Protein AF-A0A3B8L9N1-F1 (afdb_monomer_lite)

Sequence (336 aa):
AAFTSPTFRGQGLGSAQALERRHSDIIETIRTRAERTNNPLTAQQLADALLKLHSVFAVTPRASLRVLEIKEATPQGDAWTARLLITSTGTTESGQRRQVLSEHTINGTITDGTRLGEVPWITNWTIQRTVQRNGPPGLFQEVTAEWGLDKLPIPDNWKLAPGDVLKNRFPMAVADVNRDGRLDVAVAAIDVPPLLLAGDTRQGFRGVAAEVGLVTGSPRDQLTNFAVGWIDFDNDGQCDIYVANMYSKMGRRIIGLVQDSDYPEGVYQQIRGSCAGNRLYCGRGRGQFEEVSDTAGVNSVGWAYGPVLADFDADGQLDIYSTTGFLSFDRKKTDG

Secondary structure (DSSP, 8-state):
-TT--TT-EEE---SPPPEEEEETTEEEEEEE--TT---EEPHHHHHHHHHHHHTTSSSPPEEEEEEEEEEESSTTSS-EEEEEEEEEEEE-TTS-EEEEEEEEEEEE----GGGBTTB--EEEEEEEEEEEEEEPPPS----TTTTTGGGSSS--TTTS-TTT-------EEEE-SS-SSS-EEEE--SSSPPEEEEEETTTEEEE-TTTTTS--S-GGG---EEEEEEE-SSSSSSPEEEEEE-B-HHHHHHHTTS-GGGSSTTHHHHHHHHHB--EEEEEEETTEEEE-TTTTSGGGS-SEEEEEEE-SSSSSSPEEEEEESS--SBTTB---

pLDDT: mean 83.54, std 10.01, range [51.94, 96.44]

Structure (mmCIF, N/CA/C/O backbone):
data_AF-A0A3B8L9N1-F1
#
_entry.id   AF-A0A3B8L9N1-F1
#
loop_
_atom_site.group_PDB
_atom_site.id
_atom_site.type_symbol
_atom_site.label_atom_id
_atom_site.label_alt_id
_atom_site.label_comp_id
_atom_site.label_asym_id
_atom_site.label_entity_id
_atom_site.label_seq_id
_atom_site.pdbx_PDB_ins_code
_atom_site.Cartn_x
_atom_site.Cartn_y
_atom_site.Cartn_z
_atom_site.occupancy
_atom_site.B_iso_or_equiv
_atom_site.auth_seq_id
_atom_site.auth_comp_id
_atom_site.auth_asym_id
_atom_site.auth_atom_id
_atom_site.pdbx_PDB_model_num
ATOM 1 N N . ALA A 1 1 ? -3.716 11.409 41.516 1.00 57.59 1 ALA A N 1
ATOM 2 C CA . ALA A 1 1 ? -4.020 12.840 41.710 1.00 57.59 1 ALA A CA 1
ATOM 3 C C . ALA A 1 1 ? -5.471 13.174 41.351 1.00 57.59 1 ALA A C 1
ATOM 5 O O . ALA A 1 1 ? -6.205 13.592 42.232 1.00 57.59 1 ALA A O 1
ATOM 6 N N . ALA A 1 2 ? -5.926 12.938 40.109 1.00 61.88 2 ALA A N 1
ATOM 7 C CA . ALA A 1 2 ? -7.254 13.381 39.645 1.00 61.88 2 ALA A CA 1
ATOM 8 C C . ALA A 1 2 ? -8.455 12.916 40.503 1.00 61.88 2 ALA A C 1
ATOM 10 O O . ALA A 1 2 ? -9.359 13.706 40.755 1.00 61.88 2 ALA A O 1
ATOM 11 N N . PHE A 1 3 ? -8.449 11.667 40.981 1.00 72.75 3 PHE A N 1
ATOM 12 C CA . PHE A 1 3 ? -9.549 11.041 41.738 1.00 72.75 3 PHE A CA 1
ATOM 13 C C . PHE A 1 3 ? -9.112 10.521 43.123 1.00 72.75 3 PHE A C 1
ATOM 15 O O . PHE A 1 3 ? -9.766 9.668 43.710 1.00 72.75 3 PHE A O 1
ATOM 22 N N . THR A 1 4 ? -8.002 11.029 43.673 1.00 69.69 4 THR A N 1
ATOM 23 C CA . THR A 1 4 ? -7.468 10.629 44.995 1.00 69.69 4 THR A CA 1
ATOM 24 C C . THR A 1 4 ? -8.063 11.440 46.155 1.00 69.69 4 THR A C 1
ATOM 26 O O . THR A 1 4 ? -7.458 11.528 47.219 1.00 69.69 4 THR A O 1
ATOM 29 N N . SER A 1 5 ? -9.226 12.068 45.952 1.00 70.88 5 SER A N 1
ATOM 30 C CA . SER A 1 5 ? -9.910 12.828 47.002 1.00 70.88 5 SER A CA 1
ATOM 31 C C . SER A 1 5 ? -10.447 11.891 48.094 1.00 70.88 5 SER A C 1
ATOM 33 O O . SER A 1 5 ? -11.074 10.886 47.751 1.00 70.88 5 SER A O 1
ATOM 35 N N . PRO A 1 6 ? -10.336 12.238 49.391 1.00 69.69 6 PRO A N 1
ATOM 36 C CA . PRO A 1 6 ? -11.035 11.528 50.467 1.00 69.69 6 PRO A CA 1
ATOM 37 C C . PRO A 1 6 ? -12.562 11.534 50.300 1.00 69.69 6 PRO A C 1
ATOM 39 O O . PRO A 1 6 ? -13.251 10.664 50.824 1.00 69.69 6 PRO A O 1
ATOM 42 N N . THR A 1 7 ? -13.098 12.517 49.570 1.00 76.50 7 THR A N 1
ATOM 43 C CA . THR A 1 7 ? -14.536 12.674 49.303 1.00 76.50 7 THR A CA 1
ATOM 44 C C . THR A 1 7 ? -14.986 12.033 47.990 1.00 76.50 7 THR A C 1
ATOM 46 O O . THR A 1 7 ? -16.165 12.128 47.645 1.00 76.50 7 THR A O 1
ATOM 49 N N . PHE A 1 8 ? -14.072 11.389 47.255 1.00 86.19 8 PHE A N 1
ATOM 50 C CA . PHE A 1 8 ? -14.376 10.752 45.979 1.00 86.19 8 PHE A CA 1
ATOM 51 C C . PHE A 1 8 ? -15.434 9.652 46.134 1.00 86.19 8 PHE A C 1
ATOM 53 O O . PHE A 1 8 ? -15.369 8.830 47.051 1.00 86.19 8 PHE A O 1
ATOM 60 N N . ARG A 1 9 ? -16.378 9.594 45.189 1.00 86.38 9 ARG A N 1
ATOM 61 C CA . ARG A 1 9 ? -17.369 8.516 45.095 1.00 86.38 9 ARG A CA 1
ATOM 62 C C . ARG A 1 9 ? -17.341 7.872 43.711 1.00 86.38 9 ARG A C 1
ATOM 64 O O . ARG A 1 9 ? -17.683 8.494 42.710 1.00 86.38 9 ARG A O 1
ATOM 71 N N . GLY A 1 10 ? -16.947 6.606 43.655 1.00 87.00 10 GLY A N 1
ATOM 72 C CA . GLY A 1 10 ? -17.040 5.787 42.452 1.00 87.00 10 GLY A CA 1
ATOM 73 C C . GLY A 1 10 ? -18.365 5.035 42.400 1.00 87.00 10 GLY A C 1
ATOM 74 O O . GLY A 1 10 ? -18.941 4.691 43.432 1.00 87.00 10 GLY A O 1
ATOM 75 N N . GLN A 1 11 ? -18.850 4.740 41.200 1.00 87.88 11 GLN A N 1
ATOM 76 C CA . GLN A 1 11 ? -20.009 3.874 40.995 1.00 87.88 11 GLN A CA 1
ATOM 77 C C . GLN A 1 11 ? -19.746 2.937 39.815 1.00 87.88 11 GLN A C 1
ATOM 79 O O . GLN A 1 11 ? -19.557 3.381 38.682 1.00 87.88 11 GLN A O 1
ATOM 84 N N . GLY A 1 12 ? -19.730 1.633 40.090 1.00 81.94 12 GLY A N 1
ATOM 85 C CA . GLY A 1 12 ? -19.611 0.592 39.072 1.00 81.94 12 G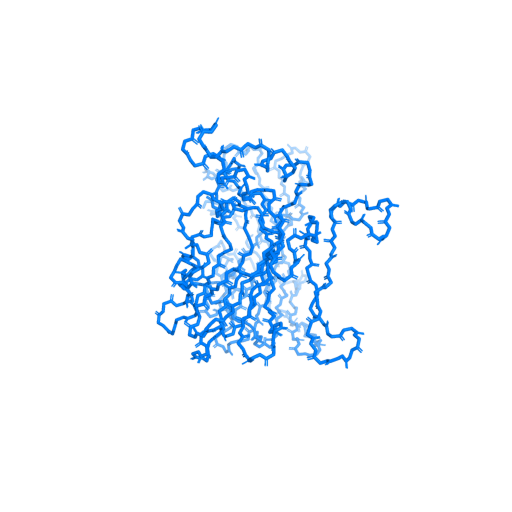LY A CA 1
ATOM 86 C C . GLY A 1 12 ? -20.969 0.083 38.592 1.00 81.94 12 GLY A C 1
ATOM 87 O O . GLY A 1 12 ? -22.018 0.399 39.154 1.00 81.94 12 GLY A O 1
ATOM 88 N N . LEU A 1 13 ? -20.940 -0.769 37.569 1.00 76.00 13 LEU A N 1
ATOM 89 C CA . LEU A 1 13 ? -22.108 -1.552 37.178 1.00 76.00 13 LEU A CA 1
ATOM 90 C C . LEU A 1 13 ? -22.339 -2.639 38.237 1.00 76.00 13 LEU A C 1
ATOM 92 O O . LEU A 1 13 ? -21.446 -3.447 38.493 1.00 76.00 13 LEU A O 1
ATOM 96 N N . GLY A 1 14 ? -23.514 -2.639 38.873 1.00 67.56 14 GLY A N 1
ATOM 97 C CA . GLY A 1 14 ? -23.912 -3.683 39.822 1.00 67.56 14 GLY A CA 1
ATOM 98 C C . GLY A 1 14 ? -24.055 -5.062 39.161 1.00 67.56 14 GLY A C 1
ATOM 99 O O . GLY A 1 14 ? -23.790 -5.239 37.973 1.00 67.56 14 GLY A O 1
ATOM 100 N N . SER A 1 15 ? -24.544 -6.052 39.908 1.00 63.12 15 SER A N 1
ATOM 101 C CA . SER A 1 15 ? -24.793 -7.424 39.428 1.00 63.12 15 SER A CA 1
ATOM 102 C C . SER A 1 15 ? -26.014 -7.566 38.499 1.00 63.12 15 SER A C 1
ATOM 104 O O . SER A 1 15 ? -26.563 -8.658 38.363 1.00 63.12 15 SER A O 1
ATOM 106 N N . ALA A 1 16 ? -26.465 -6.476 37.869 1.00 59.19 16 ALA A N 1
ATOM 107 C CA . ALA A 1 16 ? -27.622 -6.486 36.979 1.00 59.19 16 ALA A CA 1
ATOM 108 C C . ALA A 1 16 ? -27.412 -7.456 35.801 1.00 59.19 16 ALA A C 1
ATOM 110 O O . ALA A 1 16 ? -26.294 -7.601 35.294 1.00 59.19 16 ALA A O 1
ATOM 111 N N . GLN A 1 17 ? -28.493 -8.118 35.369 1.00 67.62 17 GLN A N 1
ATOM 112 C CA . GLN A 1 17 ? -28.460 -9.049 34.239 1.00 67.62 17 GLN A CA 1
ATOM 113 C C . GLN A 1 17 ? -27.903 -8.363 32.988 1.00 67.62 17 GLN A C 1
ATOM 115 O O . GLN A 1 17 ? -28.280 -7.240 32.648 1.00 67.62 17 GLN A O 1
ATOM 120 N N . ALA A 1 18 ? -26.994 -9.053 32.303 1.00 80.12 18 ALA A N 1
ATOM 121 C CA . ALA A 1 18 ? -26.499 -8.611 31.013 1.00 80.12 18 ALA A CA 1
ATOM 122 C C . ALA A 1 18 ? -27.523 -8.949 29.923 1.00 80.12 18 ALA A C 1
ATOM 124 O O . ALA A 1 18 ? -28.069 -10.051 29.907 1.00 80.12 18 ALA A O 1
ATOM 125 N N . LEU A 1 19 ? -27.749 -8.019 28.999 1.00 88.75 19 LEU A N 1
ATOM 126 C CA . LEU A 1 19 ? -28.475 -8.285 27.764 1.00 88.75 19 LEU A CA 1
ATOM 127 C C . LEU A 1 19 ? -27.492 -8.861 26.742 1.00 88.75 19 LEU A C 1
ATOM 129 O O . LEU A 1 19 ? -26.489 -8.219 26.431 1.00 88.75 19 LEU A O 1
ATOM 133 N N . GLU A 1 20 ? -27.785 -10.038 26.201 1.00 90.81 20 GLU A N 1
ATOM 134 C CA . GLU A 1 20 ? -27.025 -10.622 25.094 1.00 90.81 20 GLU A CA 1
ATOM 135 C C . GLU A 1 20 ? -27.764 -10.397 23.770 1.00 90.81 20 GLU A C 1
ATOM 137 O O . GLU A 1 20 ? -28.974 -10.604 23.673 1.00 90.81 20 GLU A O 1
ATOM 142 N N . ARG A 1 21 ? -27.032 -9.968 22.742 1.00 91.44 21 ARG A N 1
ATOM 143 C CA . ARG A 1 21 ? -27.491 -9.879 21.354 1.00 91.44 21 ARG A CA 1
ATOM 144 C C . ARG A 1 21 ? -26.531 -10.656 20.468 1.00 91.44 21 ARG A C 1
ATOM 146 O O . ARG A 1 21 ? -25.319 -10.582 20.655 1.00 91.44 21 ARG A O 1
ATOM 153 N N . ARG A 1 22 ? -27.064 -11.380 19.488 1.00 89.81 22 ARG A N 1
ATOM 154 C CA . ARG A 1 22 ? -26.265 -12.114 18.500 1.00 89.81 22 ARG A CA 1
ATOM 155 C C . ARG A 1 22 ? -26.516 -11.547 17.114 1.00 89.81 22 ARG A C 1
ATOM 157 O O . ARG A 1 22 ? -27.663 -11.426 16.693 1.00 89.81 22 ARG A O 1
ATOM 164 N N . HIS A 1 23 ? -25.435 -11.202 16.429 1.00 85.19 23 HIS A N 1
ATOM 165 C CA . HIS A 1 23 ? -25.426 -10.678 15.070 1.00 85.19 23 HIS A CA 1
ATOM 166 C C . HIS A 1 23 ? -24.447 -11.522 14.248 1.00 85.19 23 HIS A C 1
ATOM 168 O O . HIS A 1 23 ? -23.252 -11.233 14.223 1.00 85.19 23 HIS A O 1
ATOM 174 N N . SER A 1 24 ? -24.944 -12.583 13.600 1.00 87.19 24 SER A N 1
ATOM 175 C CA . SER A 1 24 ? -24.097 -13.591 12.939 1.00 87.19 24 SER A CA 1
ATOM 176 C C . SER A 1 24 ? -23.085 -14.185 13.935 1.00 87.19 24 SER A C 1
ATOM 178 O O . SER A 1 24 ? -23.487 -14.651 15.002 1.00 87.19 24 SER A O 1
ATOM 180 N N . ASP A 1 25 ? -21.786 -14.090 13.644 1.00 85.94 25 ASP A N 1
ATOM 181 C CA . ASP A 1 25 ? -20.691 -14.579 14.489 1.00 85.94 25 ASP A CA 1
ATOM 182 C C . ASP A 1 25 ? -20.269 -13.583 15.580 1.00 85.94 25 ASP A C 1
ATOM 184 O O . ASP A 1 25 ? -19.284 -13.807 16.287 1.00 85.94 25 ASP A O 1
ATOM 188 N N . ILE A 1 26 ? -20.987 -12.461 15.713 1.00 88.25 26 ILE A N 1
ATOM 189 C CA . ILE A 1 26 ? -20.717 -11.449 16.731 1.00 88.25 26 ILE A CA 1
ATOM 190 C C . ILE A 1 26 ? -21.692 -11.610 17.894 1.00 88.25 26 ILE A C 1
ATOM 192 O O . ILE A 1 26 ? -22.908 -11.477 17.734 1.00 88.25 26 ILE A O 1
ATOM 196 N N . ILE A 1 27 ? -21.147 -11.826 19.089 1.00 90.44 27 ILE A N 1
ATOM 197 C CA . ILE A 1 27 ? -21.907 -11.815 20.343 1.00 90.44 27 ILE A CA 1
ATOM 198 C C . ILE A 1 27 ? -21.657 -10.481 21.043 1.00 90.44 27 ILE A C 1
ATOM 200 O O . ILE A 1 27 ? -20.519 -10.152 21.383 1.00 90.44 27 ILE A O 1
ATOM 204 N N . GLU A 1 28 ? -22.724 -9.717 21.265 1.00 92.75 28 GLU A N 1
ATOM 205 C CA . GLU A 1 28 ? -22.716 -8.454 21.995 1.00 92.75 28 GLU A CA 1
ATOM 206 C C . GLU A 1 28 ? -23.351 -8.643 23.380 1.00 92.75 28 GLU A C 1
ATOM 208 O O . GLU A 1 28 ? -24.518 -9.002 23.506 1.00 92.75 28 GLU A O 1
ATOM 213 N N . THR A 1 29 ? -22.587 -8.373 24.434 1.00 91.50 29 THR A N 1
ATOM 214 C CA . THR A 1 29 ? -23.042 -8.394 25.826 1.00 91.50 29 THR A CA 1
ATOM 215 C C . THR A 1 29 ? -23.100 -6.965 26.352 1.00 91.50 29 THR A C 1
ATOM 217 O O . THR A 1 29 ? -22.072 -6.300 26.502 1.00 91.50 29 THR A O 1
ATOM 220 N N . ILE A 1 30 ? -24.304 -6.483 26.646 1.00 90.38 30 ILE A N 1
ATOM 221 C CA . ILE A 1 30 ? -24.561 -5.138 27.159 1.00 90.38 30 ILE A CA 1
ATOM 222 C C . ILE A 1 30 ? -24.889 -5.231 28.644 1.00 90.38 30 ILE A C 1
ATOM 224 O O . ILE A 1 30 ? -25.790 -5.964 29.050 1.00 90.38 30 ILE A O 1
ATOM 228 N N . ARG A 1 31 ? -24.204 -4.434 29.461 1.00 88.69 31 ARG A N 1
ATOM 229 C CA . ARG A 1 31 ? -24.590 -4.187 30.851 1.00 88.69 31 ARG A CA 1
ATOM 230 C C . ARG A 1 31 ? -24.862 -2.707 31.021 1.00 88.69 31 ARG A C 1
ATOM 232 O O . ARG A 1 31 ? -24.016 -1.880 30.693 1.00 88.69 31 ARG A O 1
ATOM 239 N N . THR A 1 32 ? -26.030 -2.386 31.552 1.00 86.62 32 THR A N 1
ATOM 240 C CA . THR A 1 32 ? -26.425 -1.015 31.880 1.00 86.62 32 THR A CA 1
ATOM 241 C C . THR A 1 32 ? -26.616 -0.923 33.380 1.00 86.62 32 THR A C 1
ATOM 243 O O . THR A 1 32 ? -26.989 -1.901 34.032 1.00 86.62 32 THR A O 1
ATOM 246 N N . ARG A 1 33 ? -26.339 0.246 33.946 1.00 78.00 33 ARG A N 1
ATOM 247 C CA . ARG A 1 33 ? -26.598 0.506 35.354 1.00 78.00 33 ARG A CA 1
ATOM 248 C C . ARG A 1 33 ? -28.082 0.269 35.669 1.00 78.00 33 ARG A C 1
ATOM 250 O O . ARG A 1 33 ? -28.951 0.840 35.020 1.00 78.00 33 ARG A O 1
ATOM 257 N N . ALA A 1 34 ? -28.363 -0.543 36.689 1.00 64.31 34 ALA A N 1
ATOM 258 C CA . ALA A 1 34 ? -29.689 -0.598 37.292 1.00 64.31 34 ALA A CA 1
ATOM 259 C C . ALA A 1 34 ? -29.876 0.639 38.180 1.00 64.31 34 ALA A C 1
ATOM 261 O O . ALA A 1 34 ? -28.997 0.948 38.988 1.00 64.31 34 ALA A O 1
ATOM 262 N N . GLU A 1 35 ? -31.018 1.320 38.072 1.00 55.47 35 GLU A N 1
ATOM 263 C CA . GLU A 1 35 ? -31.311 2.581 38.781 1.00 55.47 35 GLU A CA 1
ATOM 264 C C . GLU A 1 35 ? -31.137 2.505 40.314 1.00 55.47 35 GLU A C 1
ATOM 266 O O . GLU A 1 35 ? -31.026 3.536 40.971 1.00 55.47 35 GLU A O 1
ATOM 271 N N . ARG A 1 36 ? -31.092 1.297 40.901 1.00 51.94 36 ARG A N 1
ATOM 272 C CA . ARG A 1 36 ? -31.179 1.071 42.355 1.00 51.94 36 ARG A CA 1
ATOM 273 C C . ARG A 1 36 ? -29.952 0.457 43.041 1.00 51.94 36 ARG A C 1
ATOM 275 O O . ARG A 1 36 ? -29.957 0.361 44.264 1.00 51.94 36 ARG A O 1
ATOM 282 N N . THR A 1 37 ? -28.896 0.046 42.333 1.00 53.00 37 THR A N 1
ATOM 283 C CA . THR A 1 37 ? -27.716 -0.559 42.995 1.00 53.00 37 THR A CA 1
ATOM 284 C C . THR A 1 37 ? -26.660 0.502 43.310 1.00 53.00 37 THR A C 1
ATOM 286 O O . THR A 1 37 ? -25.805 0.808 42.481 1.00 53.00 37 THR A O 1
ATOM 289 N N . ASN A 1 38 ? -26.751 1.074 44.514 1.00 56.62 38 ASN A N 1
ATOM 290 C CA . ASN A 1 38 ? -25.906 2.152 45.039 1.00 56.62 38 ASN A CA 1
ATOM 291 C C . ASN A 1 38 ? -24.810 1.628 45.983 1.00 56.62 38 ASN A C 1
ATOM 293 O O . ASN A 1 38 ? -24.774 2.020 47.146 1.00 56.62 38 ASN A O 1
ATOM 297 N N . ASN A 1 39 ? -23.901 0.774 45.508 1.00 66.38 39 ASN A N 1
ATOM 298 C CA . ASN A 1 39 ? -22.694 0.485 46.289 1.00 66.38 39 ASN A CA 1
ATOM 299 C C . ASN A 1 39 ? -21.598 1.482 45.887 1.00 66.38 39 ASN A C 1
ATOM 301 O O . ASN A 1 39 ? -21.061 1.358 44.782 1.00 66.38 39 ASN A O 1
ATOM 305 N N . PRO A 1 40 ? -21.296 2.497 46.721 1.00 80.56 40 PRO A N 1
ATOM 306 C CA . PRO A 1 40 ? -20.216 3.426 46.436 1.00 80.56 40 PRO A CA 1
ATOM 307 C C . PRO A 1 40 ? -18.884 2.673 46.435 1.00 80.56 40 PRO A C 1
ATOM 309 O O . PRO A 1 40 ? -18.598 1.889 47.338 1.00 80.56 40 PRO A O 1
ATOM 312 N N . LEU A 1 41 ? -18.082 2.920 45.407 1.00 86.44 41 LEU A N 1
ATOM 313 C CA . LEU A 1 41 ? -16.728 2.408 45.270 1.00 86.44 41 LEU A CA 1
ATOM 314 C C . LEU A 1 41 ? -15.734 3.468 45.736 1.00 86.44 41 LEU A C 1
ATOM 316 O O . LEU A 1 41 ? -15.902 4.661 45.463 1.00 86.44 41 LEU A O 1
ATOM 320 N N . THR A 1 42 ? -14.665 3.029 46.390 1.00 88.56 42 THR A N 1
ATOM 321 C CA . THR A 1 42 ? -13.484 3.870 46.590 1.00 88.56 42 THR A CA 1
ATOM 322 C C . THR A 1 42 ? -12.795 4.152 45.251 1.00 88.56 42 THR A C 1
ATOM 324 O O . THR A 1 42 ? -13.043 3.485 44.243 1.00 88.56 42 THR A O 1
ATOM 327 N N . ALA A 1 43 ? -11.884 5.127 45.241 1.00 86.19 43 ALA A N 1
ATOM 328 C CA . ALA A 1 43 ? -11.033 5.423 44.089 1.00 86.19 43 ALA A CA 1
ATOM 329 C C . ALA A 1 43 ? -10.295 4.176 43.568 1.00 86.19 43 ALA A C 1
ATOM 331 O O . ALA A 1 43 ? -10.294 3.916 42.365 1.00 86.19 43 ALA A O 1
ATOM 332 N N . GLN A 1 44 ? -9.730 3.378 44.481 1.00 87.44 44 GLN A N 1
ATOM 333 C CA . GLN A 1 44 ? -9.022 2.147 44.134 1.00 87.44 44 GLN A CA 1
ATOM 334 C C . GLN A 1 44 ? -9.968 1.103 43.535 1.00 87.44 44 GLN A C 1
ATOM 336 O O . GLN A 1 44 ? -9.695 0.571 42.466 1.00 87.44 44 GLN A O 1
ATOM 341 N N . GLN A 1 45 ? -11.124 0.872 44.163 1.00 88.00 45 GLN A N 1
ATOM 342 C CA . GLN A 1 45 ? -12.102 -0.103 43.672 1.00 88.00 45 GLN A CA 1
ATOM 343 C C . GLN A 1 45 ? -12.645 0.256 42.283 1.00 88.00 45 GLN A C 1
ATOM 345 O O . GLN A 1 45 ? -12.912 -0.632 41.473 1.00 88.00 45 GLN A O 1
ATOM 350 N N . LEU A 1 46 ? -12.817 1.549 41.986 1.00 88.62 46 LEU A N 1
ATOM 351 C CA . LEU A 1 46 ? -13.190 1.981 40.643 1.00 88.62 46 LEU A CA 1
ATOM 352 C C . LEU A 1 46 ? -12.054 1.752 39.640 1.00 88.62 46 LEU A C 1
ATOM 354 O O . LEU A 1 46 ? -12.318 1.266 38.541 1.00 88.62 46 LEU A O 1
ATOM 358 N N . ALA A 1 47 ? -10.812 2.086 40.000 1.00 88.62 47 ALA A N 1
ATOM 359 C CA . ALA A 1 47 ? -9.656 1.835 39.144 1.00 88.62 47 ALA A CA 1
ATOM 360 C C . ALA A 1 47 ? -9.539 0.340 38.806 1.00 88.62 47 ALA A C 1
ATOM 362 O O . ALA A 1 47 ? -9.427 -0.015 37.633 1.00 88.62 47 ALA A O 1
ATOM 363 N N . ASP A 1 48 ? -9.693 -0.534 39.802 1.00 88.56 48 ASP A N 1
ATOM 364 C CA . ASP A 1 48 ? -9.704 -1.986 39.616 1.00 88.56 48 ASP A CA 1
ATOM 365 C C . ASP A 1 48 ? -10.856 -2.429 38.696 1.00 88.56 48 ASP A C 1
ATOM 367 O O . ASP A 1 48 ? -10.672 -3.275 37.819 1.00 88.56 48 ASP A O 1
ATOM 371 N N . ALA A 1 49 ? -12.046 -1.830 38.834 1.00 87.12 49 ALA A N 1
ATOM 372 C CA . ALA A 1 49 ? -13.187 -2.119 37.966 1.00 87.12 49 ALA A CA 1
ATOM 373 C C . ALA A 1 49 ? -12.933 -1.713 36.503 1.00 87.12 49 ALA A C 1
ATOM 375 O O . ALA A 1 49 ? -13.306 -2.453 35.592 1.00 87.12 49 ALA A O 1
ATOM 376 N N . LEU A 1 50 ? -12.282 -0.569 36.270 1.00 87.38 50 LEU A N 1
ATOM 377 C CA . LEU A 1 50 ? -11.881 -0.125 34.933 1.00 87.38 50 LEU A CA 1
ATOM 378 C C . LEU A 1 50 ? -10.795 -1.038 34.347 1.00 87.38 50 LEU A C 1
ATOM 380 O O . LEU A 1 50 ? -10.908 -1.456 33.196 1.00 87.38 50 LEU A O 1
ATOM 384 N N . LEU A 1 51 ? -9.792 -1.422 35.142 1.00 88.81 51 LEU A N 1
ATOM 385 C CA . LEU A 1 51 ? -8.745 -2.361 34.725 1.00 88.81 51 LEU A CA 1
ATOM 386 C C . LEU A 1 51 ? -9.314 -3.746 34.397 1.00 88.81 51 LEU A C 1
ATOM 388 O O . LEU A 1 51 ? -8.904 -4.366 33.417 1.00 88.81 51 LEU A O 1
ATOM 392 N N . LYS A 1 52 ? -10.326 -4.210 35.136 1.00 88.38 52 LYS A N 1
ATOM 393 C CA . LYS A 1 52 ? -11.030 -5.469 34.851 1.00 88.38 52 LYS A CA 1
ATOM 394 C C . LYS A 1 52 ? -11.746 -5.466 33.496 1.00 88.38 52 LYS A C 1
ATOM 396 O O . LYS A 1 52 ? -11.902 -6.518 32.883 1.00 88.38 52 LYS A O 1
ATOM 401 N N . LEU A 1 53 ? -12.162 -4.303 32.985 1.00 86.12 53 LEU A N 1
ATOM 402 C CA . LEU A 1 53 ? -12.689 -4.206 31.617 1.00 86.12 53 LEU A CA 1
ATOM 403 C C . LEU A 1 53 ? -11.607 -4.464 30.559 1.00 86.12 53 LEU A C 1
ATOM 405 O O . LEU A 1 53 ? -11.944 -4.810 29.429 1.00 86.12 53 LEU A O 1
ATOM 409 N N . HIS A 1 54 ? -10.330 -4.297 30.912 1.00 86.31 54 HIS A N 1
ATOM 410 C CA . HIS A 1 54 ? -9.177 -4.522 30.039 1.00 86.31 54 HIS A CA 1
ATOM 411 C C . HIS A 1 54 ? -8.496 -5.875 30.286 1.00 86.31 54 HIS A C 1
ATOM 413 O O . HIS A 1 54 ? -7.814 -6.375 29.401 1.00 86.31 54 HIS A O 1
ATOM 419 N N . SER A 1 55 ? -8.720 -6.526 31.430 1.00 87.81 55 SER A N 1
ATOM 420 C CA . SER A 1 55 ? -8.124 -7.838 31.735 1.00 87.81 55 SER A CA 1
ATOM 421 C C . SER A 1 55 ? -8.653 -8.984 30.861 1.00 87.81 55 SER A C 1
ATOM 423 O O . SER A 1 55 ? -8.268 -10.130 31.039 1.00 87.81 55 SER A O 1
ATOM 425 N N . VAL A 1 56 ? -9.597 -8.702 29.961 1.00 85.75 56 VAL A N 1
ATOM 426 C CA . VAL A 1 56 ? -10.202 -9.672 29.038 1.00 85.75 56 VAL A CA 1
ATOM 427 C C . VAL A 1 56 ? -9.407 -9.858 27.741 1.00 85.75 56 VAL A C 1
ATOM 429 O O . VAL A 1 56 ? -9.834 -10.643 26.889 1.00 85.75 56 VAL A O 1
ATOM 432 N N . PHE A 1 57 ? -8.321 -9.103 27.563 1.00 91.56 57 PHE A N 1
ATOM 433 C CA . PHE A 1 57 ? -7.437 -9.143 26.400 1.00 91.56 57 PHE A CA 1
ATOM 434 C C . PHE A 1 57 ? -6.142 -9.896 26.737 1.00 91.56 57 PHE A C 1
ATOM 436 O O . PHE A 1 57 ? -5.644 -9.780 27.851 1.00 91.56 57 PHE A O 1
ATOM 443 N N . ALA A 1 58 ? -5.596 -10.643 25.774 1.00 87.88 58 ALA A N 1
ATOM 444 C CA . ALA A 1 58 ? -4.348 -11.400 25.929 1.00 87.88 58 ALA A CA 1
ATOM 445 C C . ALA A 1 58 ? -3.116 -10.496 26.069 1.00 87.88 58 ALA A C 1
ATOM 447 O O . ALA A 1 58 ? -2.161 -10.817 26.767 1.00 87.88 58 ALA A O 1
ATOM 448 N N . VAL A 1 59 ? -3.144 -9.361 25.374 1.00 86.31 59 VAL A N 1
ATOM 449 C CA . VAL A 1 59 ? -2.113 -8.323 25.401 1.00 86.31 59 VAL A CA 1
ATOM 450 C C . VAL A 1 59 ? -2.771 -6.981 25.684 1.00 86.31 59 VAL A C 1
ATOM 452 O O . VAL A 1 59 ? -3.990 -6.841 25.553 1.00 86.31 59 VAL A O 1
ATOM 455 N N . THR A 1 60 ? -1.971 -5.979 26.047 1.00 85.94 60 THR A N 1
ATOM 456 C CA . THR A 1 60 ? -2.459 -4.614 26.259 1.00 85.94 60 THR A CA 1
ATOM 457 C C . THR A 1 60 ? -3.276 -4.153 25.044 1.00 85.94 60 THR A C 1
ATOM 459 O O . THR A 1 60 ? -2.728 -4.061 23.942 1.00 85.94 60 THR A O 1
ATOM 462 N N . PRO A 1 61 ? -4.584 -3.878 25.200 1.00 88.19 61 PRO A N 1
ATOM 463 C CA . PRO A 1 61 ? -5.426 -3.507 24.076 1.00 88.19 61 PRO A CA 1
ATOM 464 C C . PRO A 1 61 ? -5.083 -2.102 23.590 1.00 88.19 61 PRO A C 1
ATOM 466 O O . PRO A 1 61 ? -4.644 -1.242 24.358 1.00 88.19 61 PRO A O 1
ATOM 469 N N . ARG A 1 62 ? -5.413 -1.815 22.330 1.00 87.88 62 ARG A N 1
ATOM 470 C CA . ARG A 1 62 ? -5.498 -0.427 21.878 1.00 87.88 62 ARG A CA 1
ATOM 471 C C . ARG A 1 62 ? -6.702 0.215 22.557 1.00 87.88 62 ARG A C 1
ATOM 473 O O . ARG A 1 62 ? -7.829 -0.225 22.332 1.00 87.88 62 ARG A O 1
ATOM 480 N N . ALA A 1 63 ? -6.470 1.251 23.356 1.00 91.69 63 ALA A N 1
ATOM 481 C CA . ALA A 1 63 ? -7.513 1.988 24.059 1.00 91.69 63 ALA A CA 1
ATOM 482 C C . ALA A 1 63 ? -7.589 3.440 23.570 1.00 91.69 63 ALA A C 1
ATOM 484 O O . ALA A 1 63 ? -6.578 4.057 23.245 1.00 91.69 63 ALA A O 1
ATOM 485 N N . SER A 1 64 ? -8.794 3.997 23.533 1.00 93.38 64 SER A N 1
ATOM 486 C CA . SER A 1 64 ? -9.029 5.425 23.313 1.00 93.38 64 SER A CA 1
ATOM 487 C C . SER A 1 64 ? -10.061 5.947 24.303 1.00 93.38 64 SER A C 1
ATOM 489 O O . SER A 1 64 ? -11.006 5.241 24.660 1.00 93.38 64 SER A O 1
ATOM 491 N N . LEU A 1 65 ? -9.880 7.194 24.731 1.00 93.94 65 LEU A N 1
ATOM 492 C CA . LEU A 1 65 ? -10.815 7.936 25.567 1.00 93.94 65 LEU A CA 1
ATOM 493 C C . LEU A 1 65 ? -11.316 9.131 24.765 1.00 93.94 65 LEU A C 1
ATOM 495 O O . LEU A 1 65 ? -10.526 9.884 24.201 1.00 93.94 65 LEU A O 1
ATOM 499 N N . ARG A 1 66 ? -12.635 9.302 24.714 1.00 95.88 66 ARG A N 1
ATOM 500 C CA . ARG A 1 66 ? -13.284 10.450 24.082 1.00 95.88 66 ARG A CA 1
ATOM 501 C C . ARG A 1 66 ? -14.171 11.155 25.091 1.00 95.88 66 ARG A C 1
ATOM 503 O O . ARG A 1 66 ? -14.970 10.506 25.765 1.00 95.88 66 ARG A O 1
ATOM 510 N N . VAL A 1 67 ? -14.049 12.476 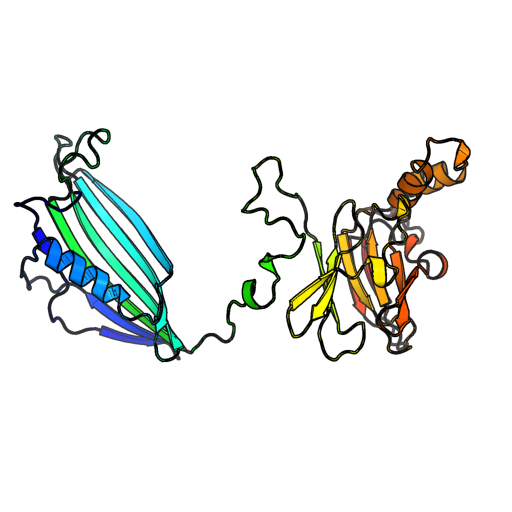25.159 1.00 94.31 67 VAL A N 1
ATOM 511 C CA . VAL A 1 67 ? -15.017 13.331 25.845 1.00 94.31 67 VAL A CA 1
ATOM 512 C C . VAL A 1 67 ? -16.175 13.559 24.880 1.00 94.31 67 VAL A C 1
ATOM 514 O O . VAL A 1 67 ? -15.976 14.099 23.797 1.00 94.31 67 VAL A O 1
ATOM 517 N N . LEU A 1 68 ? -17.362 13.077 25.237 1.00 94.06 68 LEU A N 1
ATOM 518 C CA . LEU A 1 68 ? -18.566 13.219 24.417 1.00 94.06 68 LEU A CA 1
ATOM 519 C C . LEU A 1 68 ? -19.255 14.562 24.657 1.00 94.06 68 LEU A C 1
ATOM 521 O O . LEU A 1 68 ? -19.831 15.132 23.740 1.00 94.06 68 LEU A O 1
ATOM 525 N N . GLU A 1 69 ? -19.237 15.029 25.904 1.00 94.06 69 GLU A N 1
ATOM 526 C CA . GLU A 1 69 ? -19.954 16.224 26.337 1.00 94.06 69 GLU A CA 1
ATOM 527 C C . GLU A 1 69 ? -19.362 16.721 27.661 1.00 94.06 69 GLU A C 1
ATOM 529 O O . GLU A 1 69 ? -18.989 15.897 28.500 1.00 94.06 69 GLU A O 1
ATOM 534 N N . ILE A 1 70 ? -19.312 18.040 27.863 1.00 91.44 70 ILE A N 1
ATOM 535 C CA . ILE A 1 70 ? -19.042 18.687 29.156 1.00 91.44 70 ILE A CA 1
ATOM 536 C C . ILE A 1 70 ? -20.155 19.711 29.397 1.00 91.44 70 ILE A C 1
ATOM 538 O O . ILE A 1 70 ? -20.478 20.488 28.501 1.00 91.44 70 ILE A O 1
ATOM 542 N N . LYS A 1 71 ? -20.741 19.703 30.596 1.00 89.75 71 LYS A N 1
ATOM 543 C CA . LYS A 1 71 ? -21.743 20.670 31.056 1.00 89.75 71 LYS A CA 1
ATOM 544 C C . LYS A 1 71 ? -21.328 21.272 32.380 1.00 89.75 71 LYS A C 1
ATOM 546 O O . LYS A 1 71 ? -20.825 20.567 33.249 1.00 89.75 71 LYS A O 1
ATOM 551 N N . GLU A 1 72 ? -21.630 22.543 32.554 1.00 84.62 72 GLU A N 1
ATOM 552 C CA . GLU A 1 72 ? -21.591 23.198 33.852 1.00 84.62 72 GLU A CA 1
ATOM 553 C C . GLU A 1 72 ? -22.733 22.661 34.731 1.00 84.62 72 GLU A C 1
ATOM 555 O O . GLU A 1 72 ? -23.861 22.482 34.264 1.00 84.62 72 GLU A O 1
ATOM 560 N N . ALA A 1 73 ? -22.429 22.328 35.983 1.00 72.31 73 ALA A N 1
ATOM 561 C CA . ALA A 1 73 ? -23.379 21.751 36.933 1.00 72.31 73 ALA A CA 1
ATOM 562 C C . ALA A 1 73 ? -23.938 22.794 37.915 1.00 72.31 73 ALA A C 1
ATOM 564 O O . ALA A 1 73 ? -25.004 22.571 38.489 1.00 72.31 73 ALA A O 1
ATOM 565 N N . THR A 1 74 ? -23.250 23.922 38.104 1.00 74.19 74 THR A N 1
ATOM 566 C CA . THR A 1 74 ? -23.676 25.032 38.968 1.00 74.19 74 THR A CA 1
ATOM 567 C C . THR A 1 74 ? -23.557 26.360 38.220 1.00 74.19 74 THR A C 1
ATOM 569 O O . THR A 1 74 ? -22.581 26.533 37.510 1.00 74.19 74 THR A O 1
ATOM 572 N N . PRO A 1 75 ? -24.480 27.326 38.395 1.00 69.88 75 PRO A N 1
ATOM 573 C CA . PRO A 1 75 ? -24.398 28.641 37.738 1.00 69.88 75 PRO A CA 1
ATOM 574 C C . PRO A 1 75 ? -23.142 29.468 38.063 1.00 69.88 75 PRO A C 1
ATOM 576 O O . PRO A 1 75 ? -22.908 30.499 37.443 1.00 69.88 75 PRO A O 1
ATOM 579 N N . GLN A 1 76 ? -22.402 29.082 39.104 1.00 72.94 76 GLN A N 1
ATOM 580 C CA . GLN A 1 76 ? -21.189 29.750 39.564 1.00 72.94 76 GLN A CA 1
ATOM 581 C C . GLN A 1 76 ? -19.920 29.302 38.812 1.00 72.94 76 GLN A C 1
ATOM 583 O O . GLN A 1 76 ? -18.874 29.899 39.030 1.00 72.94 76 GLN A O 1
ATOM 588 N N . GLY A 1 77 ? -19.976 28.270 37.959 1.00 69.75 77 GLY A N 1
ATOM 589 C CA . GLY A 1 77 ? -18.802 27.705 37.271 1.00 69.75 77 GLY A CA 1
ATOM 590 C C . GLY A 1 77 ? -18.039 26.648 38.065 1.00 69.75 77 GLY A C 1
ATOM 591 O O . GLY A 1 77 ? -17.196 25.946 37.511 1.00 69.75 77 GLY A O 1
ATOM 592 N N . ASP A 1 78 ? -18.362 26.491 39.347 1.00 78.88 78 ASP A N 1
ATOM 593 C CA . ASP A 1 78 ? -17.553 25.736 40.310 1.00 78.88 78 ASP A CA 1
ATOM 594 C C . ASP A 1 78 ? -17.652 24.213 40.193 1.00 78.88 78 ASP A C 1
ATOM 596 O O . ASP A 1 78 ? -16.891 23.485 40.832 1.00 78.88 78 ASP A O 1
ATOM 600 N N . ALA A 1 79 ? -18.597 23.711 39.400 1.00 86.69 79 ALA A N 1
ATOM 601 C CA . ALA A 1 79 ? -18.791 22.290 39.185 1.00 86.69 79 ALA A CA 1
ATOM 602 C C . ALA A 1 79 ? -19.183 21.991 37.742 1.00 86.69 79 ALA A C 1
ATOM 604 O O . ALA A 1 79 ? -19.908 22.747 37.097 1.00 86.69 79 ALA A O 1
ATOM 605 N N . TRP A 1 80 ? -18.762 20.831 37.254 1.00 89.38 80 TRP A N 1
ATOM 606 C CA . TRP A 1 80 ? -19.078 20.365 35.911 1.00 89.38 80 TRP A CA 1
ATOM 607 C C . TRP A 1 80 ? -19.353 18.865 35.886 1.00 89.38 80 TRP A C 1
ATOM 609 O O . TRP A 1 80 ? -18.965 18.112 36.780 1.00 89.38 80 TRP A O 1
ATOM 619 N N . THR A 1 81 ? -20.042 18.432 34.835 1.00 92.62 81 THR A N 1
ATOM 620 C CA . THR A 1 81 ? -20.320 17.036 34.502 1.00 92.62 81 THR A CA 1
ATOM 621 C C . THR A 1 81 ? -19.820 16.748 33.093 1.00 92.62 81 THR A C 1
ATOM 623 O O . THR A 1 81 ? -20.134 17.487 32.166 1.00 92.62 81 THR A O 1
ATOM 626 N N . ALA A 1 82 ? -19.078 15.662 32.903 1.00 93.38 82 ALA A N 1
ATOM 627 C CA . ALA A 1 82 ? -18.625 15.203 31.598 1.00 93.38 82 ALA A CA 1
ATOM 628 C C . ALA A 1 82 ? -19.134 13.795 31.297 1.00 93.38 82 ALA A C 1
ATOM 630 O O . ALA A 1 82 ? -19.171 12.927 32.173 1.00 93.38 82 ALA A O 1
ATOM 631 N N . ARG A 1 83 ? -19.482 13.544 30.034 1.00 96.06 83 ARG A N 1
ATOM 632 C CA . ARG A 1 83 ? -19.723 12.196 29.514 1.00 96.06 83 ARG A CA 1
ATOM 633 C C . ARG A 1 83 ? -18.498 11.717 28.766 1.00 96.06 83 ARG A C 1
ATOM 635 O O . ARG A 1 83 ? -18.027 12.401 27.861 1.00 96.06 83 ARG A O 1
ATOM 642 N N . LEU A 1 84 ? -18.016 10.527 29.105 1.00 95.94 84 LEU A N 1
ATOM 643 C CA . LEU A 1 84 ? -16.875 9.915 28.433 1.00 95.94 84 LEU A CA 1
ATOM 644 C C . LEU A 1 84 ? -17.261 8.607 27.756 1.00 95.94 84 LEU A C 1
ATOM 646 O O . LEU A 1 84 ? -18.110 7.863 28.247 1.00 95.94 84 LEU A O 1
ATOM 650 N N . LEU A 1 85 ? -16.560 8.297 26.673 1.00 96.44 85 LEU A N 1
ATOM 651 C CA . LEU A 1 85 ? -16.549 6.983 26.052 1.00 96.44 85 LEU A CA 1
ATOM 652 C C . LEU A 1 85 ? -15.121 6.452 26.037 1.00 96.44 85 LEU A C 1
ATOM 654 O O . LEU A 1 85 ? -14.244 7.036 25.402 1.00 96.44 85 LEU A O 1
ATOM 658 N N . ILE A 1 86 ? -14.909 5.316 26.693 1.00 95.19 86 ILE A N 1
ATOM 659 C CA . ILE A 1 86 ? -13.659 4.564 26.613 1.00 95.19 86 ILE A CA 1
ATOM 660 C C . ILE A 1 86 ? -13.897 3.366 25.700 1.00 95.19 86 ILE A C 1
ATOM 662 O O . ILE A 1 86 ? -14.857 2.618 25.886 1.00 95.19 86 ILE A O 1
ATOM 666 N N . THR A 1 87 ? -13.051 3.206 24.686 1.00 95.50 87 THR A N 1
ATOM 667 C CA . THR A 1 87 ? -13.109 2.098 23.724 1.00 95.50 87 THR A CA 1
ATOM 668 C C . THR A 1 87 ? -11.784 1.362 23.718 1.00 95.50 87 THR A C 1
ATOM 670 O O . THR A 1 87 ? -10.759 1.979 23.441 1.00 95.50 87 THR A O 1
ATOM 673 N N . SER A 1 88 ? -11.829 0.054 23.948 1.00 95.31 88 SER A N 1
ATOM 674 C CA . SER A 1 88 ? -10.670 -0.836 23.923 1.00 95.31 88 SER A CA 1
ATOM 675 C C . SER A 1 88 ? -10.888 -1.950 22.908 1.00 95.31 88 SER A C 1
ATOM 677 O O . SER A 1 88 ? -11.957 -2.559 22.868 1.00 95.31 88 SER A O 1
ATOM 679 N N . THR A 1 89 ? -9.891 -2.213 22.070 1.00 93.12 89 THR A N 1
ATOM 680 C CA . THR A 1 89 ? -9.925 -3.247 21.027 1.00 93.12 89 THR A CA 1
ATOM 681 C C . THR A 1 89 ? -8.665 -4.094 21.084 1.00 93.12 89 THR A C 1
ATOM 683 O O . THR A 1 89 ? -7.567 -3.554 21.227 1.00 93.12 89 THR A O 1
ATOM 686 N N . GLY A 1 90 ? -8.816 -5.403 20.923 1.00 91.31 90 GLY A N 1
ATOM 687 C CA . GLY A 1 90 ? -7.702 -6.344 20.948 1.00 91.31 90 GLY A CA 1
ATOM 688 C C . GLY A 1 90 ? -8.165 -7.778 20.727 1.00 91.31 90 GLY A C 1
ATOM 689 O O . GLY A 1 90 ? -9.273 -8.020 20.243 1.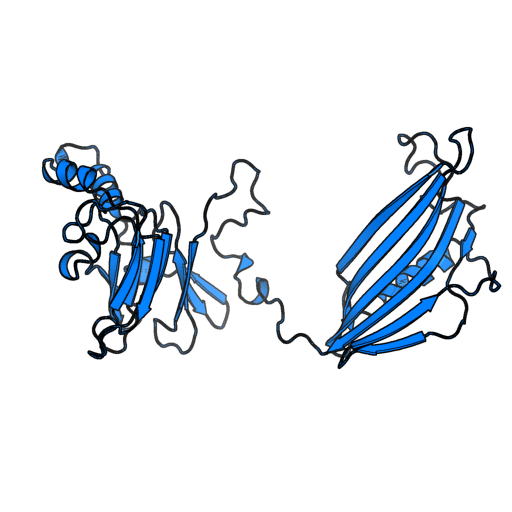00 91.31 90 GLY A O 1
ATOM 690 N N . THR A 1 91 ? -7.316 -8.725 21.102 1.00 90.25 91 THR A N 1
ATOM 691 C CA . THR A 1 91 ? -7.582 -10.165 21.033 1.00 90.25 91 THR A CA 1
ATOM 692 C C . THR A 1 91 ? -7.654 -10.772 22.433 1.00 90.25 91 THR A C 1
ATOM 694 O O . THR A 1 91 ? -7.018 -10.280 23.363 1.00 90.25 91 THR A O 1
ATOM 697 N N . THR A 1 92 ? -8.467 -11.811 22.611 1.00 90.50 92 THR A N 1
ATOM 698 C CA . THR A 1 92 ? -8.520 -12.626 23.837 1.00 90.50 92 THR A CA 1
ATOM 699 C C . THR A 1 92 ? -7.412 -13.681 23.838 1.00 90.50 92 THR A C 1
ATOM 701 O O . THR A 1 92 ? -6.798 -13.926 22.802 1.00 90.50 92 THR A O 1
ATOM 704 N N . GLU A 1 93 ? -7.191 -14.363 24.968 1.00 88.31 93 GLU A N 1
ATOM 705 C CA . GLU A 1 93 ? -6.250 -15.502 25.042 1.00 88.31 93 GLU A CA 1
ATOM 706 C C . GLU A 1 93 ? -6.619 -16.637 24.076 1.00 88.31 93 GLU A C 1
ATOM 708 O O . GLU A 1 93 ? -5.751 -17.301 23.525 1.00 88.31 93 GLU A O 1
ATOM 713 N N . SER A 1 94 ? -7.914 -16.812 23.801 1.00 86.94 94 SER A N 1
ATOM 714 C CA . SER A 1 94 ? -8.427 -17.759 22.805 1.00 86.94 94 SER A CA 1
ATOM 715 C C . SER A 1 94 ? -8.309 -17.279 21.348 1.00 86.94 94 SER A C 1
ATOM 717 O O . SER A 1 94 ? -8.822 -17.944 20.451 1.00 86.94 94 SER A O 1
ATOM 719 N N . GLY A 1 95 ? -7.700 -16.115 21.092 1.00 85.94 95 GLY A N 1
ATOM 720 C CA . GLY A 1 95 ? -7.505 -15.551 19.749 1.00 85.94 95 GLY A CA 1
ATOM 721 C C . GLY A 1 95 ? -8.722 -14.835 19.147 1.00 85.94 95 GLY A C 1
ATOM 722 O O . GLY A 1 95 ? -8.652 -14.344 18.019 1.00 85.94 95 GLY A O 1
ATOM 723 N N . GLN A 1 96 ? -9.840 -14.726 19.873 1.00 88.50 96 GLN A N 1
ATOM 724 C CA . GLN A 1 96 ? -11.030 -14.016 19.394 1.00 88.50 96 GLN A CA 1
ATOM 725 C C . GLN A 1 96 ? -10.800 -12.507 19.387 1.00 88.50 96 GLN A C 1
ATOM 727 O O . GLN A 1 96 ? -10.231 -11.949 20.329 1.00 88.50 96 GLN A O 1
ATOM 732 N N . ARG A 1 97 ? -11.300 -11.813 18.358 1.00 90.31 97 ARG A N 1
ATOM 733 C CA . ARG A 1 97 ? -11.327 -10.347 18.374 1.00 90.31 97 ARG A CA 1
ATOM 734 C C . ARG A 1 97 ? -12.362 -9.874 19.385 1.00 90.31 97 ARG A C 1
ATOM 736 O O . ARG A 1 97 ? -13.505 -10.332 19.393 1.00 90.31 97 ARG A O 1
ATOM 743 N N . ARG A 1 98 ? -11.971 -8.915 20.219 1.00 92.81 98 ARG A N 1
ATOM 744 C CA . ARG A 1 98 ? -12.830 -8.334 21.246 1.00 92.81 98 ARG A CA 1
ATOM 745 C C . ARG A 1 98 ? -12.805 -6.812 21.174 1.00 92.81 98 ARG A C 1
ATOM 747 O O . ARG A 1 98 ? -11.766 -6.191 20.951 1.00 92.81 98 ARG A O 1
ATOM 754 N N . GLN A 1 99 ? -13.967 -6.210 21.385 1.00 94.56 99 GLN A N 1
ATOM 755 C CA . GLN A 1 99 ? -14.117 -4.780 21.627 1.00 94.56 99 GLN A CA 1
ATOM 756 C C . GLN A 1 99 ? -14.868 -4.581 22.940 1.00 94.56 99 GLN A C 1
ATOM 758 O O . GLN A 1 99 ? -15.900 -5.207 23.171 1.00 94.56 99 GLN A O 1
ATOM 763 N N . VAL A 1 100 ? -14.363 -3.691 23.786 1.00 95.25 100 VAL A N 1
ATOM 764 C CA . VAL A 1 100 ? -15.024 -3.263 25.016 1.00 95.25 100 VAL A CA 1
ATOM 765 C C . VAL A 1 100 ? -15.254 -1.764 24.926 1.00 95.25 100 VAL A C 1
ATOM 767 O O . VAL A 1 100 ? -14.306 -0.989 24.828 1.00 95.25 100 VAL A O 1
ATOM 770 N N . LEU A 1 101 ? -16.516 -1.352 24.951 1.00 95.44 101 LEU A N 1
ATOM 771 C CA . LEU A 1 101 ? -16.905 0.041 25.126 1.00 95.44 101 LEU A CA 1
ATOM 772 C C . LEU A 1 101 ? -17.421 0.242 26.542 1.00 95.44 101 LEU A C 1
ATOM 774 O O . LEU A 1 101 ? -18.132 -0.609 27.078 1.00 95.44 101 LEU A O 1
ATOM 778 N N . SER A 1 102 ? -17.101 1.385 27.132 1.00 94.56 102 SER A N 1
ATOM 779 C CA . SER A 1 102 ? -17.677 1.806 28.400 1.00 94.56 102 SER A CA 1
ATOM 780 C C . SER A 1 102 ? -18.022 3.288 28.366 1.00 94.56 102 SER A C 1
ATOM 782 O O . SER A 1 102 ? -17.192 4.127 28.014 1.00 94.56 102 SER A O 1
ATOM 784 N N . GLU A 1 103 ? -19.274 3.590 28.690 1.00 95.50 103 GLU A N 1
ATOM 785 C CA . GLU A 1 103 ? -19.792 4.949 28.805 1.00 95.50 103 GLU A CA 1
ATOM 786 C C . GLU A 1 103 ? -19.760 5.371 30.271 1.00 95.50 103 GLU A C 1
ATOM 788 O O . GLU A 1 103 ? -20.175 4.614 31.154 1.00 95.50 103 GLU A O 1
ATOM 793 N N . HIS A 1 104 ? -19.287 6.588 30.524 1.00 94.62 104 HIS A N 1
ATOM 794 C CA . HIS A 1 104 ? -19.066 7.106 31.870 1.00 94.62 104 HIS A CA 1
ATOM 795 C C . HIS A 1 104 ? -19.662 8.493 32.040 1.00 94.62 104 HIS A C 1
ATOM 797 O O . HIS A 1 104 ? -19.759 9.265 31.085 1.00 94.62 104 HIS A O 1
ATOM 803 N N . THR A 1 105 ? -19.989 8.821 33.283 1.00 93.75 105 THR A N 1
ATOM 804 C CA . THR A 1 105 ? -20.281 10.183 33.727 1.00 93.75 105 THR A CA 1
ATOM 805 C C . THR A 1 105 ? -19.305 10.550 34.830 1.00 93.75 105 THR A C 1
ATOM 807 O O . THR A 1 105 ? -19.163 9.799 35.795 1.00 93.75 105 THR A O 1
ATOM 810 N N . ILE A 1 106 ? -18.645 11.694 34.695 1.00 92.44 106 ILE A N 1
ATOM 811 C CA . ILE A 1 106 ? -17.694 12.213 35.675 1.00 92.44 106 ILE A CA 1
ATOM 812 C C . ILE A 1 106 ? -18.166 13.580 36.138 1.00 92.44 106 ILE A C 1
ATOM 814 O O . ILE A 1 106 ? -18.512 14.406 35.302 1.00 92.44 106 ILE A O 1
ATOM 818 N N . ASN A 1 107 ? -18.121 13.823 37.444 1.00 91.00 107 ASN A N 1
ATOM 819 C CA . ASN A 1 107 ? -18.338 15.145 38.012 1.00 91.00 107 ASN A CA 1
ATOM 820 C C . ASN A 1 107 ? -17.026 15.665 38.589 1.00 91.00 107 ASN A C 1
ATOM 822 O O . ASN A 1 107 ? -16.282 14.912 39.229 1.00 91.00 107 ASN A O 1
ATOM 826 N N . GLY A 1 108 ? -16.771 16.951 38.394 1.00 89.06 108 GLY A N 1
ATOM 827 C CA . GLY A 1 108 ? -15.590 17.622 38.912 1.00 89.06 108 GLY A CA 1
ATOM 828 C C . GLY A 1 108 ? -15.878 19.036 39.388 1.00 89.06 108 GLY A C 1
ATOM 829 O O . GLY A 1 108 ? -16.983 19.541 39.203 1.00 89.06 108 GLY A O 1
ATOM 830 N N . THR A 1 109 ? -14.890 19.639 40.048 1.00 84.69 109 THR A N 1
ATOM 831 C CA . THR A 1 109 ? -15.034 20.937 40.740 1.00 84.69 109 THR A CA 1
ATOM 832 C C . THR A 1 109 ? -13.908 21.930 40.444 1.00 84.69 109 THR A C 1
ATOM 834 O O . THR A 1 109 ? -13.690 22.869 41.202 1.00 84.69 109 THR A O 1
ATOM 837 N N . ILE A 1 110 ? -13.110 21.691 39.401 1.00 76.06 110 ILE A N 1
ATOM 838 C CA . ILE A 1 110 ? -12.010 22.596 39.046 1.00 76.06 110 ILE A CA 1
ATOM 839 C C . ILE A 1 110 ? -12.507 23.694 38.103 1.00 76.06 110 ILE A C 1
ATOM 841 O O . ILE A 1 110 ? -13.079 23.394 37.056 1.00 76.06 110 ILE A O 1
ATOM 845 N N . THR A 1 111 ? -12.268 24.946 38.492 1.00 67.12 111 THR A N 1
ATOM 846 C CA . THR A 1 111 ? -12.620 26.173 37.751 1.00 67.12 111 THR A CA 1
ATOM 847 C C . THR A 1 111 ? -11.445 26.769 36.985 1.00 67.12 111 THR A C 1
ATOM 849 O O . THR A 1 111 ? -11.643 27.551 36.061 1.00 67.12 111 THR A O 1
ATOM 852 N N . ASP A 1 112 ? -10.220 26.383 37.351 1.00 74.12 112 ASP A N 1
ATOM 853 C CA . ASP A 1 112 ? -8.977 26.884 36.774 1.00 74.12 112 ASP A CA 1
ATOM 854 C C . ASP A 1 112 ? -8.101 25.719 36.296 1.00 74.12 112 ASP A C 1
ATOM 856 O O . ASP A 1 112 ? -7.549 24.949 37.088 1.00 74.12 112 ASP A O 1
ATOM 860 N N . GLY A 1 113 ? -7.970 25.597 34.974 1.00 70.12 113 GLY A N 1
ATOM 861 C CA . GLY A 1 113 ? -7.187 24.546 34.327 1.00 70.12 113 GLY A CA 1
ATOM 862 C C . GLY A 1 113 ? -5.690 24.587 34.649 1.00 70.12 113 GLY A C 1
ATOM 863 O O . GLY A 1 113 ? -5.018 23.573 34.478 1.00 70.12 113 GLY A O 1
ATOM 864 N N . THR A 1 114 ? -5.159 25.706 35.154 1.00 78.25 114 THR A N 1
ATOM 865 C CA . THR A 1 114 ? -3.738 25.814 35.529 1.00 78.25 114 THR A CA 1
ATOM 866 C C . THR A 1 114 ? -3.375 24.953 36.739 1.00 78.25 114 THR A C 1
ATOM 868 O O . THR A 1 114 ? -2.223 24.563 36.889 1.00 78.25 114 THR A O 1
ATOM 871 N N . ARG A 1 115 ? -4.368 24.570 37.553 1.00 73.31 115 ARG A N 1
ATOM 872 C CA . ARG A 1 115 ? -4.193 23.747 38.761 1.00 73.31 115 ARG A CA 1
ATOM 873 C C . ARG A 1 115 ? -4.421 22.251 38.517 1.00 73.31 115 ARG A C 1
ATOM 875 O O . ARG A 1 115 ? -4.535 21.460 39.462 1.00 73.31 115 ARG A O 1
ATOM 882 N N . LEU A 1 116 ? -4.530 21.839 37.249 1.00 75.81 116 LEU A N 1
ATOM 883 C CA . LEU A 1 116 ? -4.705 20.439 36.865 1.00 75.81 116 LEU A CA 1
ATOM 884 C C . LEU A 1 116 ? -3.518 19.597 37.351 1.00 75.81 116 LEU A C 1
ATOM 886 O O . LEU A 1 116 ? -2.390 19.756 36.903 1.00 75.81 116 LEU A O 1
ATOM 890 N N . GLY A 1 117 ? -3.798 18.652 38.251 1.00 72.06 117 GLY A N 1
ATOM 891 C CA . GLY A 1 117 ? -2.800 17.729 38.804 1.00 72.06 117 GLY A CA 1
ATOM 892 C C . GLY A 1 117 ? -2.302 18.092 40.204 1.00 72.06 117 GLY A C 1
ATOM 893 O O . GLY A 1 117 ? -1.809 17.203 40.894 1.00 72.06 117 GLY A O 1
ATOM 894 N N . GLU A 1 118 ? -2.511 19.330 40.656 1.00 78.06 118 GLU A N 1
ATOM 895 C CA . GLU A 1 118 ? -2.136 19.783 42.005 1.00 78.06 118 GLU A CA 1
ATOM 896 C C . GLU A 1 118 ? -3.160 19.372 43.065 1.00 78.06 118 GLU A C 1
ATOM 898 O O . GLU A 1 118 ? -2.811 19.023 44.192 1.00 78.06 118 GLU A O 1
ATOM 903 N N . VAL A 1 119 ? -4.443 19.400 42.697 1.00 77.31 119 VAL A N 1
ATOM 904 C CA . VAL A 1 119 ? -5.563 19.060 43.578 1.00 77.31 119 VAL A CA 1
ATOM 905 C C . VAL A 1 119 ? -6.426 17.964 42.956 1.00 77.31 119 VAL A C 1
ATOM 907 O O . VAL A 1 119 ? -6.544 17.894 41.729 1.00 77.31 119 VAL A O 1
ATOM 910 N N . PRO A 1 120 ? -7.057 17.094 43.762 1.00 82.12 120 PRO A N 1
ATOM 911 C CA . PRO A 1 120 ? -8.115 16.227 43.267 1.00 82.12 120 PRO A CA 1
ATOM 912 C C . PRO A 1 120 ? -9.245 17.072 42.680 1.00 82.12 120 PRO A C 1
ATOM 914 O O . PRO A 1 120 ? -9.742 17.988 43.329 1.00 82.12 120 PRO A O 1
ATOM 917 N N . TRP A 1 121 ? -9.648 16.759 41.454 1.00 84.88 121 TRP A N 1
ATOM 918 C CA . TRP A 1 121 ? -10.629 17.552 40.710 1.00 84.88 121 TRP A CA 1
ATOM 919 C C . TRP A 1 121 ? -11.821 16.729 40.229 1.00 84.88 121 TRP A C 1
ATOM 921 O O . TRP A 1 121 ? -12.802 17.308 39.773 1.00 84.88 121 TRP A O 1
ATOM 931 N N . ILE A 1 122 ? -11.767 15.401 40.367 1.00 88.94 122 ILE A N 1
ATOM 932 C CA . ILE A 1 122 ? -12.903 14.502 40.166 1.00 88.94 122 ILE A CA 1
ATOM 933 C C . ILE A 1 122 ? -13.515 14.175 41.526 1.00 88.94 122 ILE A C 1
ATOM 935 O O . ILE A 1 122 ? -12.850 13.616 42.401 1.00 88.94 122 ILE A O 1
ATOM 939 N N . THR A 1 123 ? -14.803 14.466 41.681 1.00 88.38 123 THR A N 1
ATOM 940 C CA . THR A 1 123 ? -15.569 14.166 42.900 1.00 88.38 123 THR A CA 1
ATOM 941 C C . THR A 1 123 ? -16.408 12.903 42.756 1.00 88.38 123 THR A C 1
ATOM 943 O O . THR A 1 123 ? -16.566 12.159 43.724 1.00 88.38 123 THR A O 1
ATOM 946 N N . ASN A 1 124 ? -16.907 12.617 41.550 1.00 90.25 124 ASN A N 1
ATOM 947 C CA . ASN A 1 124 ? -17.680 11.412 41.269 1.00 90.25 124 ASN A CA 1
ATOM 948 C C . ASN A 1 124 ? -17.336 10.836 39.895 1.00 90.25 124 ASN A C 1
ATOM 950 O O . ASN A 1 124 ? -17.204 11.583 38.928 1.00 90.25 124 ASN A O 1
ATOM 954 N N . TRP A 1 125 ? -17.267 9.511 39.789 1.00 92.50 125 TRP A N 1
ATOM 955 C CA . TRP A 1 125 ? -17.164 8.816 38.504 1.00 92.50 125 TRP A CA 1
ATOM 956 C C . TRP A 1 125 ? -18.087 7.603 38.493 1.00 92.50 125 TRP A C 1
ATOM 958 O O . TRP A 1 125 ? -17.946 6.675 39.291 1.00 92.50 125 TRP A O 1
ATOM 968 N N . THR A 1 126 ? -19.009 7.596 37.537 1.00 91.44 126 THR A N 1
ATOM 969 C CA . THR A 1 126 ? -20.001 6.542 37.342 1.00 91.44 126 THR A CA 1
ATOM 970 C C . THR A 1 126 ? -19.808 5.845 35.997 1.00 91.44 126 THR A C 1
ATOM 972 O O . THR A 1 126 ? -19.830 6.498 34.955 1.00 91.44 126 THR A O 1
ATOM 975 N N . ILE A 1 127 ? -19.686 4.515 36.006 1.00 91.56 127 ILE A N 1
ATOM 976 C CA . ILE A 1 127 ? -19.766 3.676 34.801 1.00 91.56 127 ILE A CA 1
ATOM 977 C C . ILE A 1 127 ? -21.252 3.455 34.488 1.00 91.56 127 ILE A C 1
ATOM 979 O O . ILE A 1 127 ? -21.955 2.780 35.239 1.00 91.56 127 ILE A O 1
ATOM 983 N N . GLN A 1 128 ? -21.746 4.034 33.395 1.00 91.31 128 GLN A N 1
ATOM 984 C CA . GLN A 1 128 ? -23.167 3.994 33.026 1.00 91.31 128 GLN A CA 1
ATOM 985 C C . GLN A 1 128 ? -23.532 2.716 32.278 1.00 91.31 128 GLN A C 1
ATOM 987 O O . GLN A 1 128 ? -24.595 2.125 32.490 1.00 91.31 128 GLN A O 1
ATOM 992 N N . ARG A 1 129 ? -22.641 2.293 31.380 1.00 91.81 129 ARG A N 1
ATOM 993 C CA . ARG A 1 129 ? -22.884 1.176 30.475 1.00 91.81 129 ARG A CA 1
ATOM 994 C C . ARG A 1 129 ? -21.573 0.566 30.020 1.00 91.81 129 ARG A C 1
ATOM 996 O O . ARG A 1 129 ? -20.618 1.292 29.756 1.00 91.81 129 ARG A O 1
ATOM 1003 N N . THR A 1 130 ? -21.546 -0.750 29.867 1.00 93.06 130 THR A N 1
ATOM 1004 C CA . THR A 1 130 ? -20.494 -1.460 29.142 1.00 93.06 130 THR A CA 1
ATOM 1005 C C . THR A 1 130 ? -21.099 -2.280 28.015 1.00 93.06 130 THR A C 1
ATOM 1007 O O . THR A 1 130 ? -22.187 -2.844 28.140 1.00 93.06 130 THR A O 1
ATOM 1010 N N . VAL A 1 131 ? -20.390 -2.329 26.894 1.00 93.75 131 VAL A N 1
ATOM 1011 C CA . VAL A 1 131 ? -20.726 -3.159 25.740 1.00 93.75 131 VAL A CA 1
ATOM 1012 C C . VAL A 1 131 ? -19.490 -3.969 25.396 1.00 93.75 131 VAL A C 1
ATOM 1014 O O . VAL A 1 131 ? -18.449 -3.400 25.077 1.00 93.75 131 VAL A O 1
ATOM 1017 N N . GLN A 1 132 ? -19.595 -5.288 25.477 1.00 93.69 132 GLN A N 1
ATOM 1018 C CA . GLN A 1 132 ? -18.548 -6.205 25.045 1.00 93.69 132 GLN A CA 1
ATOM 1019 C C . GLN A 1 132 ? -18.990 -6.874 23.754 1.00 93.69 132 GLN A C 1
ATOM 1021 O O . GLN A 1 132 ? -20.080 -7.428 23.697 1.00 93.69 132 GLN A O 1
ATOM 1026 N N . ARG A 1 133 ? -18.152 -6.826 22.725 1.00 93.69 133 ARG A N 1
ATOM 1027 C CA . ARG A 1 133 ? -18.386 -7.498 21.448 1.00 93.69 133 ARG A CA 1
ATOM 1028 C C . ARG A 1 133 ? -17.294 -8.517 21.226 1.00 93.69 133 ARG A C 1
ATOM 1030 O O . ARG A 1 133 ? -16.116 -8.171 21.299 1.00 93.69 133 ARG A O 1
ATOM 1037 N N . ASN A 1 134 ? -17.703 -9.742 20.947 1.00 92.00 134 ASN A N 1
ATOM 1038 C CA . ASN A 1 134 ? -16.833 -10.860 20.617 1.00 92.00 134 ASN A CA 1
ATOM 1039 C C . ASN A 1 134 ? -17.077 -11.224 19.168 1.00 92.00 134 ASN A C 1
ATOM 1041 O O . ASN A 1 134 ? -18.225 -11.462 18.811 1.00 92.00 134 ASN A O 1
ATOM 1045 N N . GLY A 1 135 ? -16.025 -11.246 18.362 1.00 88.44 135 GLY A N 1
ATOM 1046 C CA . GLY A 1 135 ? -16.075 -11.711 16.984 1.00 88.44 135 GLY A CA 1
ATOM 1047 C C . GLY A 1 135 ? -15.104 -12.868 16.750 1.00 88.44 135 GLY A C 1
ATOM 1048 O O . GLY A 1 135 ? -14.288 -13.184 17.626 1.00 88.44 135 GLY A O 1
ATOM 1049 N N . PRO A 1 136 ? -15.165 -13.488 15.563 1.00 85.19 136 PRO A N 1
ATOM 1050 C CA . PRO A 1 136 ? -14.222 -14.527 15.175 1.00 85.19 136 PRO A CA 1
ATOM 1051 C C . PRO A 1 136 ? -12.771 -14.000 15.160 1.00 85.19 136 PRO A C 1
ATOM 1053 O O . PRO A 1 136 ? -12.541 -12.780 15.186 1.00 85.19 136 PRO A O 1
ATOM 1056 N N . PRO A 1 137 ? -11.772 -14.901 15.128 1.00 80.38 137 PRO A N 1
ATOM 1057 C CA . PRO A 1 137 ? -10.389 -14.526 14.858 1.00 80.38 137 PRO A CA 1
ATOM 1058 C C . PRO A 1 137 ? -10.288 -13.694 13.573 1.00 80.38 137 PRO A C 1
ATOM 1060 O O . PRO A 1 137 ? -11.089 -13.838 12.648 1.00 80.38 137 PRO A O 1
ATOM 1063 N N . GLY A 1 138 ? -9.310 -12.792 13.514 1.00 71.50 138 GLY A N 1
ATOM 1064 C CA . GLY A 1 138 ? -9.049 -12.051 12.283 1.00 71.50 138 GLY A CA 1
ATOM 1065 C C . GLY A 1 138 ? -8.528 -12.971 11.182 1.00 71.50 138 GLY A C 1
ATOM 1066 O O . GLY A 1 138 ? -7.720 -13.843 11.466 1.00 71.50 138 GLY A O 1
ATOM 1067 N N . LEU A 1 139 ? -8.931 -12.729 9.931 1.00 73.56 139 LEU A N 1
ATOM 1068 C CA . LEU A 1 139 ? -8.309 -13.369 8.761 1.00 73.56 139 LEU A CA 1
ATOM 1069 C C . LEU A 1 139 ? -6.877 -12.873 8.515 1.00 73.56 139 LEU A C 1
ATOM 1071 O O . LEU A 1 139 ? -6.074 -13.567 7.908 1.00 73.56 139 LEU A O 1
ATOM 1075 N N . PHE A 1 140 ? -6.572 -11.666 8.996 1.00 73.38 140 PHE A N 1
ATOM 1076 C CA . PHE A 1 140 ? -5.281 -11.009 8.833 1.00 73.38 140 PHE A CA 1
ATOM 1077 C C . PHE A 1 140 ? -4.673 -10.671 10.193 1.00 73.38 140 PHE A C 1
ATOM 1079 O O . PHE A 1 140 ? -5.387 -10.239 11.114 1.00 73.38 140 PHE A O 1
ATOM 1086 N N . GLN A 1 141 ? -3.353 -10.813 10.267 1.00 73.06 141 GLN A N 1
ATOM 1087 C CA . GLN A 1 141 ? -2.497 -10.380 11.364 1.00 73.06 141 GLN A CA 1
ATOM 1088 C C . GLN A 1 141 ? -1.551 -9.283 10.857 1.00 73.06 141 GLN A C 1
ATOM 1090 O O . GLN A 1 141 ? -1.114 -9.312 9.710 1.00 73.06 141 GLN A O 1
ATOM 1095 N N . GLU A 1 142 ? -1.275 -8.294 11.705 1.00 77.00 142 GLU A N 1
ATOM 1096 C CA . GLU A 1 142 ? -0.251 -7.283 11.442 1.00 77.00 142 GLU A CA 1
ATOM 1097 C C . GLU A 1 142 ? 1.124 -7.933 11.633 1.00 77.00 142 GLU A C 1
ATOM 1099 O O . GLU A 1 142 ? 1.379 -8.525 12.681 1.00 77.00 142 GLU A O 1
ATOM 1104 N N . VAL A 1 143 ? 1.960 -7.884 10.597 1.00 76.38 143 VAL A N 1
ATOM 1105 C CA . VAL A 1 143 ? 3.261 -8.571 10.557 1.00 76.38 143 VAL A CA 1
ATOM 1106 C C . VAL A 1 143 ? 4.373 -7.673 9.990 1.00 76.38 143 VAL A C 1
ATOM 1108 O O . VAL A 1 143 ? 5.431 -8.156 9.602 1.00 76.38 143 VAL A O 1
ATOM 1111 N N . THR A 1 144 ? 4.160 -6.354 9.933 1.00 76.06 144 THR A N 1
ATOM 1112 C CA . THR A 1 144 ? 5.061 -5.382 9.280 1.00 76.06 144 THR A CA 1
ATOM 1113 C C . THR A 1 144 ? 6.472 -5.453 9.857 1.00 76.06 144 THR A C 1
ATOM 1115 O O . THR A 1 144 ? 7.436 -5.507 9.099 1.00 76.06 144 THR A O 1
ATOM 1118 N N . ALA A 1 145 ? 6.595 -5.498 11.189 1.00 77.81 145 ALA A N 1
ATOM 1119 C CA . ALA A 1 145 ? 7.889 -5.565 11.871 1.00 77.81 145 ALA A CA 1
ATOM 1120 C C . ALA A 1 145 ? 8.570 -6.937 11.734 1.00 77.81 145 ALA A C 1
ATOM 1122 O O . ALA A 1 145 ? 9.789 -7.020 11.584 1.00 77.81 145 ALA A O 1
ATOM 1123 N N . GLU A 1 146 ? 7.786 -8.019 11.769 1.00 76.69 146 GLU A N 1
ATOM 1124 C CA . GLU A 1 146 ? 8.282 -9.391 11.594 1.00 76.69 146 GLU A CA 1
ATOM 1125 C C . GLU A 1 146 ? 8.872 -9.589 10.193 1.00 76.69 146 GLU A C 1
ATOM 1127 O O . GLU A 1 146 ? 9.939 -10.178 10.042 1.00 76.69 146 GLU A O 1
ATOM 1132 N N . TRP A 1 147 ? 8.221 -9.010 9.183 1.00 77.00 147 TRP A N 1
ATOM 1133 C CA . TRP A 1 147 ? 8.641 -9.066 7.784 1.00 77.00 147 TRP A CA 1
ATOM 1134 C C . TRP A 1 147 ? 9.514 -7.880 7.365 1.00 77.00 147 TRP A C 1
ATOM 1136 O O . TRP A 1 147 ? 9.683 -7.633 6.172 1.00 77.00 147 TRP A O 1
ATOM 1146 N N . GLY A 1 148 ? 10.059 -7.120 8.321 1.00 75.38 148 GLY A N 1
ATOM 1147 C CA . GLY A 1 148 ? 11.031 -6.051 8.065 1.00 75.38 148 GLY A CA 1
ATOM 1148 C C . GLY A 1 148 ? 10.540 -4.912 7.163 1.00 75.38 148 GLY A C 1
ATOM 1149 O O . GLY A 1 148 ? 11.348 -4.090 6.730 1.00 75.38 148 GLY A O 1
ATOM 1150 N N . LEU A 1 149 ? 9.235 -4.831 6.885 1.00 75.12 149 LEU A N 1
ATOM 1151 C CA . LEU A 1 149 ? 8.634 -3.783 6.058 1.00 75.12 149 LEU A CA 1
ATOM 1152 C C . LEU A 1 149 ? 8.791 -2.397 6.704 1.00 75.12 149 LEU A C 1
ATOM 1154 O O . LEU A 1 149 ? 8.865 -1.390 6.006 1.00 75.12 149 LEU A O 1
ATOM 1158 N N . ASP A 1 150 ? 8.896 -2.345 8.033 1.00 73.25 150 ASP A N 1
ATOM 1159 C CA . ASP A 1 150 ? 9.141 -1.133 8.821 1.00 73.25 150 ASP A CA 1
ATOM 1160 C C . ASP A 1 150 ? 10.582 -0.598 8.708 1.00 73.25 150 ASP A C 1
ATOM 1162 O O . ASP A 1 150 ? 10.842 0.542 9.101 1.00 73.25 150 ASP A O 1
ATOM 1166 N N . LYS A 1 151 ? 11.506 -1.409 8.174 1.00 73.00 151 LYS A N 1
ATOM 1167 C CA . LYS A 1 151 ? 12.930 -1.084 7.977 1.00 73.00 151 LYS A CA 1
ATOM 1168 C C . LYS A 1 151 ? 13.277 -0.738 6.535 1.00 73.00 151 LYS A C 1
ATOM 1170 O O . LYS A 1 151 ? 14.433 -0.427 6.247 1.00 73.00 151 LYS A O 1
ATOM 1175 N N . LEU A 1 152 ? 12.311 -0.818 5.624 1.00 71.06 152 LEU A N 1
ATOM 1176 C CA . LEU A 1 152 ? 12.536 -0.441 4.238 1.00 71.06 152 LEU A CA 1
ATOM 1177 C C . LEU A 1 152 ? 12.981 1.028 4.160 1.00 71.06 152 LEU A C 1
ATOM 1179 O O . LEU A 1 152 ? 12.524 1.844 4.964 1.00 71.06 152 LEU A O 1
ATOM 1183 N N . PRO A 1 153 ? 13.816 1.408 3.173 1.00 66.69 153 PRO A N 1
ATOM 1184 C CA . PRO A 1 153 ? 14.220 2.796 2.930 1.00 66.69 153 PRO A CA 1
ATOM 1185 C C . PRO A 1 153 ? 13.067 3.610 2.310 1.00 66.69 153 PRO A C 1
ATOM 1187 O O . PRO A 1 153 ? 13.235 4.380 1.371 1.00 66.69 153 PRO A O 1
ATOM 1190 N N . ILE A 1 154 ? 11.859 3.392 2.817 1.00 65.69 154 ILE A N 1
ATOM 1191 C CA . ILE A 1 154 ? 10.597 4.003 2.451 1.00 65.69 154 ILE A CA 1
ATOM 1192 C C . ILE A 1 154 ? 10.289 4.951 3.610 1.00 65.69 154 ILE A C 1
ATOM 1194 O O . ILE A 1 154 ? 9.873 4.491 4.672 1.00 65.69 154 ILE A O 1
ATOM 1198 N N . PRO A 1 155 ? 10.498 6.271 3.446 1.00 63.91 155 PRO A N 1
ATOM 1199 C CA . PRO A 1 155 ? 10.233 7.220 4.519 1.00 63.91 155 PRO A CA 1
ATOM 1200 C C . PRO A 1 155 ? 8.797 7.112 5.038 1.00 63.91 155 PRO A C 1
ATOM 1202 O O . PRO A 1 155 ? 7.828 7.243 4.286 1.00 63.91 155 PRO A O 1
ATOM 1205 N N . ASP A 1 156 ? 8.658 6.847 6.330 1.00 68.69 156 ASP A N 1
ATOM 1206 C CA . ASP A 1 156 ? 7.364 6.823 6.995 1.00 68.69 156 ASP A CA 1
ATOM 1207 C C . ASP A 1 156 ? 6.900 8.266 7.195 1.00 68.69 156 ASP A C 1
ATOM 1209 O O . ASP A 1 156 ? 7.386 8.967 8.081 1.00 68.69 156 ASP A O 1
ATOM 1213 N N . ASN A 1 157 ? 5.959 8.715 6.364 1.00 67.06 157 ASN A N 1
ATOM 1214 C CA . ASN A 1 157 ? 5.439 10.082 6.402 1.00 67.06 157 ASN A CA 1
ATOM 1215 C C . ASN A 1 157 ? 4.859 10.472 7.777 1.00 67.06 157 ASN A C 1
ATOM 1217 O O . ASN A 1 157 ? 4.766 11.661 8.064 1.00 67.06 157 ASN A O 1
ATOM 1221 N N . TRP A 1 158 ? 4.509 9.508 8.639 1.00 64.88 158 TRP A N 1
ATOM 1222 C CA . TRP A 1 158 ? 4.066 9.772 10.014 1.00 64.88 158 TRP A CA 1
ATOM 1223 C C . TRP A 1 158 ? 5.210 10.091 10.982 1.00 64.88 158 TRP A C 1
ATOM 1225 O O . TRP A 1 158 ? 4.964 10.631 12.059 1.00 64.88 158 TRP A O 1
ATOM 1235 N N . LYS A 1 159 ? 6.449 9.748 10.617 1.00 65.75 159 LYS A N 1
ATOM 1236 C CA . LYS A 1 159 ? 7.669 9.999 11.398 1.00 65.75 159 LYS A CA 1
ATOM 1237 C C . LYS A 1 159 ? 8.485 11.182 10.869 1.00 65.75 159 LYS A C 1
ATOM 1239 O O . LYS A 1 159 ? 9.446 11.583 11.519 1.00 65.75 159 LYS A O 1
ATOM 1244 N N . LEU A 1 160 ? 8.126 11.722 9.705 1.00 66.00 160 LEU A N 1
ATOM 1245 C CA . LEU A 1 160 ? 8.796 12.864 9.084 1.00 66.00 160 LEU A CA 1
ATOM 1246 C C . LEU A 1 160 ? 8.246 14.185 9.633 1.00 66.00 160 LEU A C 1
ATOM 1248 O O . LEU A 1 160 ? 7.067 14.289 9.979 1.00 66.00 160 LEU A O 1
ATOM 1252 N N . ALA A 1 161 ? 9.093 15.216 9.701 1.00 74.31 161 ALA A N 1
ATOM 1253 C CA . ALA A 1 161 ? 8.615 16.557 10.013 1.00 74.31 161 ALA A CA 1
ATOM 1254 C C . ALA A 1 161 ? 7.678 17.047 8.888 1.00 74.31 161 ALA A C 1
ATOM 1256 O O . ALA A 1 161 ? 7.834 16.625 7.742 1.00 74.31 161 ALA A O 1
ATOM 1257 N N . PRO A 1 162 ? 6.731 17.968 9.150 1.00 71.31 162 PRO A N 1
ATOM 1258 C CA . PRO A 1 162 ? 5.773 18.435 8.140 1.00 71.31 162 PRO A CA 1
ATOM 1259 C C . PRO A 1 162 ? 6.382 18.962 6.823 1.00 71.31 162 PRO A C 1
ATOM 1261 O O . PRO A 1 162 ? 5.696 18.965 5.804 1.00 71.31 162 PRO A O 1
ATOM 1264 N N . GLY A 1 163 ? 7.648 19.400 6.829 1.00 65.81 163 GLY A N 1
ATOM 1265 C CA . GLY A 1 163 ? 8.390 19.818 5.630 1.00 65.81 163 GLY A CA 1
ATOM 1266 C C . GLY A 1 163 ? 9.067 18.680 4.854 1.00 65.81 163 GLY A C 1
ATOM 1267 O O . GLY A 1 163 ? 9.365 18.858 3.678 1.00 65.81 163 GLY A O 1
ATOM 1268 N N . ASP A 1 164 ? 9.241 17.519 5.486 1.00 58.75 164 ASP A N 1
ATOM 1269 C CA . ASP A 1 164 ? 9.979 16.362 4.964 1.00 58.75 164 ASP A CA 1
ATOM 1270 C C . ASP A 1 164 ? 9.045 15.240 4.476 1.00 58.75 164 ASP A C 1
ATOM 1272 O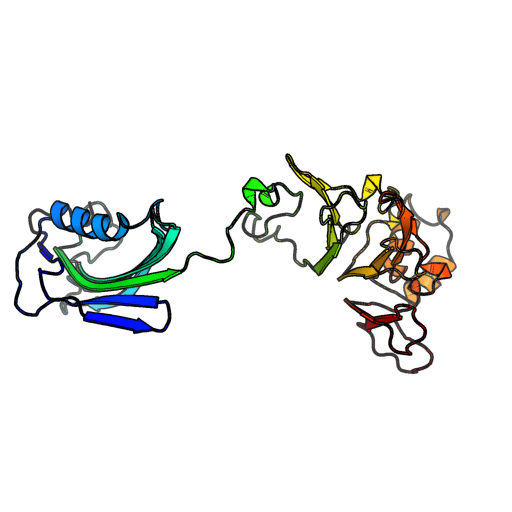 O . ASP A 1 164 ? 9.501 14.212 3.978 1.00 58.75 164 ASP A O 1
ATOM 1276 N N . VAL A 1 165 ? 7.725 15.419 4.623 1.00 58.88 165 VAL A N 1
ATOM 1277 C CA . VAL A 1 165 ? 6.708 14.482 4.127 1.00 58.88 165 VAL A CA 1
ATOM 1278 C C . VAL A 1 165 ? 6.875 14.307 2.617 1.00 58.88 165 VAL A C 1
ATOM 1280 O O . VAL A 1 165 ? 6.638 15.240 1.844 1.00 58.88 165 VAL A O 1
ATOM 1283 N N . LEU A 1 166 ? 7.229 13.093 2.182 1.00 58.41 166 LEU A N 1
ATOM 1284 C CA . LEU A 1 166 ? 7.297 12.766 0.761 1.00 58.41 166 LEU A CA 1
ATOM 1285 C C . LEU A 1 166 ? 5.891 12.824 0.167 1.00 58.41 166 LEU A C 1
ATOM 1287 O O . LEU A 1 166 ? 4.977 12.131 0.626 1.00 58.41 166 LEU A O 1
ATOM 1291 N N . LYS A 1 167 ? 5.710 13.668 -0.852 1.00 53.91 167 LYS A N 1
ATOM 1292 C CA . LYS A 1 167 ? 4.369 14.059 -1.299 1.00 53.91 167 LYS A CA 1
ATOM 1293 C C . LYS A 1 167 ? 3.639 13.051 -2.174 1.00 53.91 167 LYS A C 1
ATOM 1295 O O . LYS A 1 167 ? 2.430 13.186 -2.262 1.00 53.91 167 LYS A O 1
ATOM 1300 N N . ASN A 1 168 ? 4.271 12.032 -2.756 1.00 58.81 168 ASN A N 1
ATOM 1301 C CA . ASN A 1 168 ? 3.543 11.072 -3.593 1.00 58.81 168 ASN A CA 1
ATOM 1302 C C . ASN A 1 168 ? 4.147 9.667 -3.505 1.00 58.81 168 ASN A C 1
ATOM 1304 O O . ASN A 1 168 ? 5.346 9.488 -3.710 1.00 58.81 168 ASN A O 1
ATOM 1308 N N . ARG A 1 169 ? 3.303 8.670 -3.229 1.00 62.12 169 ARG A N 1
ATOM 1309 C CA . ARG A 1 169 ? 3.601 7.251 -3.451 1.00 62.12 169 ARG A CA 1
ATOM 1310 C C . ARG A 1 169 ? 2.547 6.694 -4.391 1.00 62.12 169 ARG A C 1
ATOM 1312 O O . ARG A 1 169 ? 1.377 7.059 -4.291 1.00 62.12 169 ARG A O 1
ATOM 1319 N N . PHE A 1 170 ? 2.991 5.842 -5.295 1.00 72.94 170 PHE A N 1
ATOM 1320 C CA . PHE A 1 170 ? 2.238 5.414 -6.462 1.00 72.94 170 PHE A CA 1
ATOM 1321 C C . PHE A 1 170 ? 1.929 3.911 -6.410 1.00 72.94 170 PHE A C 1
ATOM 1323 O O . PHE A 1 170 ? 2.374 3.240 -5.474 1.00 72.94 170 PHE A O 1
ATOM 1330 N N . PRO A 1 171 ? 1.125 3.379 -7.352 1.00 80.75 171 PRO A N 1
ATOM 1331 C CA . PRO A 1 171 ? 0.762 1.969 -7.390 1.00 80.75 171 PRO A CA 1
ATOM 1332 C C . PRO A 1 171 ? 1.973 1.036 -7.304 1.00 80.75 171 PRO A C 1
ATOM 1334 O O . PRO A 1 171 ? 3.068 1.351 -7.778 1.00 80.75 171 PRO A O 1
ATOM 1337 N N . MET A 1 172 ? 1.740 -0.122 -6.692 1.00 87.75 172 MET A N 1
ATOM 1338 C CA . MET A 1 172 ? 2.701 -1.212 -6.557 1.00 87.75 172 MET A CA 1
ATOM 1339 C C . MET A 1 172 ? 2.273 -2.401 -7.415 1.00 87.75 172 MET A C 1
ATOM 1341 O O . MET A 1 172 ? 1.080 -2.583 -7.665 1.00 87.75 172 MET A O 1
ATOM 1345 N N . ALA A 1 173 ? 3.233 -3.235 -7.794 1.00 89.75 173 ALA A N 1
ATOM 1346 C CA . ALA A 1 173 ? 2.991 -4.493 -8.486 1.00 89.75 173 ALA A CA 1
ATOM 1347 C C . ALA A 1 173 ? 3.678 -5.636 -7.728 1.00 89.75 173 ALA A C 1
ATOM 1349 O O . ALA A 1 173 ? 4.770 -5.456 -7.185 1.00 89.75 173 ALA A O 1
ATOM 1350 N N . VAL A 1 174 ? 3.053 -6.815 -7.687 1.00 91.19 174 VAL A N 1
ATOM 1351 C CA . VAL A 1 174 ? 3.538 -7.979 -6.924 1.00 91.19 174 VAL A CA 1
ATOM 1352 C C . VAL A 1 174 ? 3.627 -9.210 -7.828 1.00 91.19 174 VAL A C 1
ATOM 1354 O O . VAL A 1 174 ? 2.632 -9.549 -8.464 1.00 91.19 174 VAL A O 1
ATOM 1357 N N . ALA A 1 175 ? 4.792 -9.859 -7.883 1.00 90.19 175 ALA A N 1
ATOM 1358 C CA . ALA A 1 175 ? 5.051 -11.074 -8.668 1.00 90.19 175 ALA A CA 1
ATOM 1359 C C . ALA A 1 175 ? 6.279 -11.820 -8.121 1.00 90.19 175 ALA A C 1
ATOM 1361 O O . ALA A 1 175 ? 7.098 -11.212 -7.445 1.00 90.19 175 ALA A O 1
ATOM 1362 N N . ASP A 1 176 ? 6.418 -13.116 -8.404 1.00 89.81 176 ASP A N 1
ATOM 1363 C CA . ASP A 1 176 ? 7.637 -13.892 -8.107 1.00 89.81 176 ASP A CA 1
ATOM 1364 C C . ASP A 1 176 ? 8.614 -13.780 -9.287 1.00 89.81 176 ASP A C 1
ATOM 1366 O O . ASP A 1 176 ? 8.545 -14.535 -10.260 1.00 89.81 176 ASP A O 1
ATOM 1370 N N . VAL A 1 177 ? 9.480 -12.769 -9.239 1.00 88.31 177 VAL A N 1
ATOM 1371 C CA . VAL A 1 177 ? 10.275 -12.311 -10.389 1.00 88.31 177 VAL A CA 1
ATOM 1372 C C . VAL A 1 177 ? 11.492 -13.194 -10.609 1.00 88.31 177 VAL A C 1
ATOM 1374 O O . VAL A 1 177 ? 11.926 -13.433 -11.739 1.00 88.31 177 VAL A O 1
ATOM 1377 N N . ASN A 1 178 ? 12.079 -13.667 -9.514 1.00 87.19 178 ASN A N 1
ATOM 1378 C CA . ASN A 1 178 ? 13.252 -14.528 -9.545 1.00 87.19 178 ASN A CA 1
ATOM 1379 C C . ASN A 1 178 ? 12.890 -16.028 -9.534 1.00 87.19 178 ASN A C 1
ATOM 1381 O O . ASN A 1 178 ? 13.792 -16.857 -9.692 1.00 87.19 178 ASN A O 1
ATOM 1385 N N . ARG A 1 179 ? 11.594 -16.361 -9.429 1.00 87.88 179 ARG A N 1
ATOM 1386 C CA . ARG A 1 179 ? 11.038 -17.720 -9.349 1.00 87.88 179 ARG A CA 1
ATOM 1387 C C . ARG A 1 179 ? 11.559 -18.507 -8.147 1.00 87.88 179 ARG A C 1
ATOM 1389 O O . ARG A 1 179 ? 11.811 -19.711 -8.252 1.00 87.88 179 ARG A O 1
ATOM 1396 N N . ASP A 1 180 ? 11.754 -17.840 -7.014 1.00 88.88 180 ASP A N 1
ATOM 1397 C CA . ASP A 1 180 ? 12.196 -18.476 -5.771 1.00 88.88 180 ASP A CA 1
ATOM 1398 C C . ASP A 1 180 ? 11.029 -18.995 -4.905 1.00 88.88 180 ASP A C 1
ATOM 1400 O O . ASP A 1 180 ? 11.247 -19.559 -3.823 1.00 88.88 180 ASP A O 1
ATOM 1404 N N . GLY A 1 181 ? 9.796 -18.856 -5.403 1.00 88.38 181 GLY A N 1
ATOM 1405 C CA . GLY A 1 181 ? 8.563 -19.230 -4.725 1.00 88.38 181 GLY A CA 1
ATOM 1406 C C . GLY A 1 181 ? 8.054 -18.159 -3.762 1.00 88.38 181 GLY A C 1
ATOM 1407 O O . GLY A 1 181 ? 7.177 -18.457 -2.942 1.00 88.38 181 GLY A O 1
ATOM 1408 N N . ARG A 1 182 ? 8.604 -16.940 -3.801 1.00 87.94 182 ARG A N 1
ATOM 1409 C CA . ARG A 1 182 ? 8.191 -15.808 -2.965 1.00 87.94 182 ARG A CA 1
ATOM 1410 C C . ARG A 1 182 ? 7.768 -14.652 -3.842 1.00 87.94 182 ARG A C 1
ATOM 1412 O O . ARG A 1 182 ? 8.247 -14.454 -4.944 1.00 87.94 182 ARG A O 1
ATOM 1419 N N . LEU A 1 183 ? 6.830 -13.877 -3.320 1.00 90.62 183 LEU A N 1
ATOM 1420 C CA . LEU A 1 183 ? 6.386 -12.677 -3.999 1.00 90.62 183 LEU A CA 1
ATOM 1421 C C . LEU A 1 183 ? 7.360 -11.535 -3.723 1.00 90.62 183 LEU A C 1
ATOM 1423 O O . LEU A 1 183 ? 7.642 -11.212 -2.567 1.00 90.62 183 LEU A O 1
ATOM 1427 N N . ASP A 1 184 ? 7.784 -10.894 -4.798 1.00 90.44 184 ASP A N 1
ATOM 1428 C CA . ASP A 1 184 ? 8.549 -9.663 -4.819 1.00 90.44 184 ASP A CA 1
ATOM 1429 C C . ASP A 1 184 ? 7.615 -8.477 -5.068 1.00 90.44 184 ASP A C 1
ATOM 1431 O O . ASP A 1 184 ? 6.506 -8.607 -5.598 1.00 90.44 184 ASP A O 1
ATOM 1435 N N . VAL A 1 185 ? 8.059 -7.288 -4.672 1.00 90.44 185 VAL A N 1
ATOM 1436 C CA . VAL A 1 185 ? 7.254 -6.069 -4.726 1.00 90.44 185 VAL A CA 1
ATOM 1437 C C . VAL A 1 185 ? 8.001 -4.982 -5.484 1.00 90.44 185 VAL A C 1
ATOM 1439 O O . VAL A 1 185 ? 9.075 -4.556 -5.064 1.00 90.44 185 VAL A O 1
ATOM 1442 N N . ALA A 1 186 ? 7.398 -4.473 -6.556 1.00 89.12 186 ALA A N 1
ATOM 1443 C CA . ALA A 1 186 ? 7.825 -3.242 -7.205 1.00 89.12 186 ALA A CA 1
ATOM 1444 C C . ALA A 1 186 ? 6.957 -2.066 -6.739 1.00 89.12 186 ALA A C 1
ATOM 1446 O O . ALA A 1 186 ? 5.730 -2.174 -6.693 1.00 89.12 186 ALA A O 1
ATOM 1447 N N . VAL A 1 187 ? 7.576 -0.931 -6.418 1.00 86.81 187 VAL A N 1
ATOM 1448 C CA . VAL A 1 187 ? 6.881 0.295 -5.998 1.00 86.81 187 VAL A CA 1
ATOM 1449 C C . VAL A 1 187 ? 7.373 1.469 -6.829 1.00 86.81 187 VAL A C 1
ATOM 1451 O O . VAL A 1 187 ? 8.571 1.757 -6.854 1.00 86.81 187 VAL A O 1
ATOM 1454 N N . ALA A 1 188 ? 6.440 2.169 -7.473 1.00 86.44 188 ALA A N 1
ATOM 1455 C CA . ALA A 1 188 ? 6.752 3.396 -8.189 1.00 86.44 188 ALA A CA 1
ATOM 1456 C C . ALA A 1 188 ? 7.090 4.554 -7.228 1.00 86.44 188 ALA A C 1
ATOM 1458 O O . ALA A 1 188 ? 6.524 4.681 -6.134 1.00 86.44 188 ALA A O 1
ATOM 1459 N N . ALA A 1 189 ? 8.025 5.402 -7.644 1.00 78.50 189 ALA A N 1
ATOM 1460 C CA . ALA A 1 189 ? 8.626 6.461 -6.852 1.00 78.50 189 ALA A CA 1
ATOM 1461 C C . ALA A 1 189 ? 8.982 7.696 -7.704 1.00 78.50 189 ALA A C 1
ATOM 1463 O O . ALA A 1 189 ? 9.102 7.640 -8.926 1.00 78.50 189 ALA A O 1
ATOM 1464 N N . ILE A 1 190 ? 9.146 8.838 -7.035 1.00 77.50 190 ILE A N 1
ATOM 1465 C CA . ILE A 1 190 ? 9.560 10.103 -7.653 1.00 77.50 190 ILE A CA 1
ATOM 1466 C C . ILE A 1 190 ? 11.059 10.310 -7.448 1.00 77.50 190 ILE A C 1
ATOM 1468 O O . ILE A 1 190 ? 11.564 10.076 -6.352 1.00 77.50 190 ILE A O 1
ATOM 1472 N N . ASP A 1 191 ? 11.727 10.788 -8.497 1.00 73.50 191 ASP A N 1
ATOM 1473 C CA . ASP A 1 191 ? 13.141 11.184 -8.555 1.00 73.50 191 ASP A CA 1
ATOM 1474 C C . ASP A 1 191 ? 14.138 10.049 -8.270 1.00 73.50 191 ASP A C 1
ATOM 1476 O O . ASP A 1 191 ? 15.338 10.274 -8.111 1.00 73.50 191 ASP A O 1
ATOM 1480 N N . VAL A 1 192 ? 13.648 8.809 -8.260 1.00 74.00 192 VAL A N 1
ATOM 1481 C CA . VAL A 1 192 ? 14.428 7.582 -8.112 1.00 74.00 192 VAL A CA 1
ATOM 1482 C C . VAL A 1 192 ? 13.834 6.480 -8.997 1.00 74.00 192 VAL A C 1
ATOM 1484 O O . VAL A 1 192 ? 12.636 6.513 -9.305 1.00 74.00 192 VAL A O 1
ATOM 1487 N N . PRO A 1 193 ? 14.631 5.473 -9.392 1.00 74.12 193 PRO A N 1
ATOM 1488 C CA . PRO A 1 193 ? 14.115 4.265 -10.031 1.00 74.12 193 PRO A CA 1
ATOM 1489 C C . PRO A 1 193 ? 13.027 3.592 -9.187 1.00 74.12 193 PRO A C 1
ATOM 1491 O O . PRO A 1 193 ? 13.017 3.767 -7.962 1.00 74.12 193 PRO A O 1
ATOM 1494 N N . PRO A 1 194 ? 12.148 2.776 -9.795 1.00 81.00 194 PRO A N 1
ATOM 1495 C CA . PRO A 1 194 ? 11.224 1.950 -9.033 1.00 81.00 194 PRO A CA 1
ATOM 1496 C C . PRO A 1 194 ? 11.970 1.134 -7.974 1.00 81.00 194 PRO A C 1
ATOM 1498 O O . PRO A 1 194 ? 13.014 0.531 -8.243 1.00 81.00 194 PRO A O 1
ATOM 1501 N N . LEU A 1 195 ? 11.429 1.103 -6.759 1.00 84.44 195 LEU A N 1
ATOM 1502 C CA . LEU A 1 195 ? 11.946 0.221 -5.722 1.00 84.44 195 LEU A CA 1
ATOM 1503 C C . LEU A 1 195 ? 11.541 -1.203 -6.081 1.00 84.44 195 LEU A C 1
ATOM 1505 O O . LEU A 1 195 ? 10.350 -1.470 -6.197 1.00 84.44 195 LEU A O 1
ATOM 1509 N N . LEU A 1 196 ? 12.509 -2.108 -6.210 1.00 88.38 196 LEU A N 1
ATOM 1510 C CA . LEU A 1 196 ? 12.250 -3.542 -6.295 1.00 88.38 196 LEU A CA 1
ATOM 1511 C C . LEU A 1 196 ? 12.690 -4.208 -4.996 1.00 88.38 196 LEU A C 1
ATOM 1513 O O . LEU A 1 196 ? 13.850 -4.084 -4.594 1.00 88.38 196 LEU A O 1
ATOM 1517 N N . LEU A 1 197 ? 11.752 -4.885 -4.347 1.00 89.06 197 LEU A N 1
ATOM 1518 C CA . LEU A 1 197 ? 11.908 -5.526 -3.054 1.00 89.06 197 LEU A CA 1
ATOM 1519 C C . LEU A 1 197 ? 11.744 -7.033 -3.218 1.00 89.06 197 LEU A C 1
ATOM 1521 O O . LEU A 1 197 ? 10.630 -7.500 -3.440 1.00 89.06 197 LEU A O 1
ATOM 1525 N N . ALA A 1 198 ? 12.840 -7.774 -3.085 1.00 89.75 198 ALA A N 1
ATOM 1526 C CA . ALA A 1 198 ? 12.802 -9.227 -3.126 1.00 89.75 198 ALA A CA 1
ATOM 1527 C C . ALA A 1 198 ? 12.411 -9.806 -1.763 1.00 89.75 198 ALA A C 1
ATOM 1529 O O . ALA A 1 198 ? 12.905 -9.329 -0.733 1.00 89.75 198 ALA A O 1
ATOM 1530 N N . GLY A 1 199 ? 11.551 -10.824 -1.753 1.00 88.19 199 GLY A N 1
ATOM 1531 C CA . GLY A 1 199 ? 11.190 -11.546 -0.532 1.00 88.19 199 GLY A CA 1
ATOM 1532 C C . GLY A 1 199 ? 12.339 -12.426 -0.016 1.00 88.19 199 GLY A C 1
ATOM 1533 O O . GLY A 1 199 ? 12.953 -13.171 -0.769 1.00 88.19 199 GLY A O 1
ATOM 1534 N N . ASP A 1 200 ? 12.624 -12.392 1.287 1.00 80.75 200 ASP A N 1
ATOM 1535 C CA . ASP A 1 200 ? 13.619 -13.235 1.963 1.00 80.75 200 ASP A CA 1
ATOM 1536 C C . ASP A 1 200 ? 13.030 -13.863 3.238 1.00 80.75 200 ASP A C 1
ATOM 1538 O O . ASP A 1 200 ? 12.624 -13.183 4.182 1.00 80.75 200 ASP A O 1
ATOM 1542 N N . THR A 1 201 ? 13.076 -15.197 3.300 1.00 66.69 201 THR A N 1
ATOM 1543 C CA . THR A 1 201 ? 12.628 -16.043 4.427 1.00 66.69 201 THR A CA 1
ATOM 1544 C C . THR A 1 201 ? 13.121 -15.668 5.814 1.00 66.69 201 THR A C 1
ATOM 1546 O O . THR A 1 201 ? 12.519 -16.108 6.791 1.00 66.69 201 THR A O 1
ATOM 1549 N N . ARG A 1 202 ? 14.244 -14.956 5.937 1.00 66.19 202 ARG A N 1
ATOM 1550 C CA . ARG A 1 202 ? 14.851 -14.666 7.246 1.00 66.19 202 ARG A CA 1
ATOM 1551 C C . ARG A 1 202 ? 14.935 -13.185 7.568 1.00 66.19 202 ARG A C 1
ATOM 1553 O O . ARG A 1 202 ? 15.251 -12.848 8.707 1.00 66.19 202 ARG A O 1
ATOM 1560 N N . GLN A 1 203 ? 14.704 -12.319 6.585 1.00 68.12 203 GLN A N 1
ATOM 1561 C CA . GLN A 1 203 ? 14.929 -10.879 6.721 1.00 68.12 203 GLN A CA 1
ATOM 1562 C C . GLN A 1 203 ? 13.772 -10.023 6.195 1.00 68.12 203 GLN A C 1
ATOM 1564 O O . GLN A 1 203 ? 13.840 -8.800 6.313 1.00 68.12 203 GLN A O 1
ATOM 1569 N N . GLY A 1 204 ? 12.702 -10.635 5.676 1.00 83.00 204 GLY A N 1
ATOM 1570 C CA . GLY A 1 204 ? 11.549 -9.895 5.187 1.00 83.00 204 GLY A CA 1
ATOM 1571 C C . GLY A 1 204 ? 11.714 -9.498 3.729 1.00 83.00 204 GLY A C 1
ATOM 1572 O O . GLY A 1 204 ? 11.655 -10.360 2.864 1.00 83.00 204 GLY A O 1
ATOM 1573 N N . PHE A 1 205 ? 11.924 -8.212 3.453 1.00 85.88 205 PHE A N 1
ATOM 1574 C CA . PHE A 1 205 ? 12.141 -7.698 2.099 1.00 85.88 205 PHE A CA 1
ATOM 1575 C C . PHE A 1 205 ? 13.495 -7.002 1.960 1.00 85.88 205 PHE A C 1
ATOM 1577 O O . PHE A 1 205 ? 13.926 -6.272 2.855 1.00 85.88 205 PHE A O 1
ATOM 1584 N N . ARG A 1 206 ? 14.140 -7.169 0.802 1.00 85.12 206 ARG A N 1
ATOM 1585 C CA . ARG A 1 206 ? 15.442 -6.565 0.485 1.00 85.12 206 ARG A CA 1
ATOM 1586 C C . ARG A 1 206 ? 15.384 -5.774 -0.817 1.00 85.12 206 ARG A C 1
ATOM 1588 O O . ARG A 1 206 ? 14.878 -6.270 -1.814 1.00 85.12 206 ARG A O 1
ATOM 1595 N N . GLY A 1 207 ? 15.937 -4.562 -0.829 1.00 84.88 207 GLY A N 1
ATOM 1596 C CA . GLY A 1 207 ? 16.060 -3.765 -2.053 1.00 84.88 207 GLY A CA 1
ATOM 1597 C C . GLY A 1 207 ? 17.058 -4.383 -3.033 1.00 84.88 207 GLY A C 1
ATOM 1598 O O . GLY A 1 207 ? 18.218 -4.560 -2.671 1.00 84.88 207 GLY A O 1
ATOM 1599 N N . VAL A 1 208 ? 16.615 -4.688 -4.256 1.00 88.25 208 VAL A N 1
ATOM 1600 C CA . VAL A 1 208 ? 17.425 -5.373 -5.285 1.00 88.25 208 VAL A CA 1
ATOM 1601 C C . VAL A 1 208 ? 17.512 -4.632 -6.619 1.00 88.25 208 VAL A C 1
ATOM 1603 O O . VAL A 1 208 ? 18.213 -5.090 -7.510 1.00 88.25 208 VAL A O 1
ATOM 1606 N N . ALA A 1 209 ? 16.862 -3.472 -6.769 1.00 86.19 209 ALA A N 1
ATOM 1607 C CA . ALA A 1 209 ? 16.748 -2.750 -8.047 1.00 86.19 209 ALA A CA 1
ATOM 1608 C C . ALA A 1 209 ? 18.083 -2.563 -8.807 1.00 86.19 209 ALA A C 1
ATOM 1610 O O . ALA A 1 209 ? 18.129 -2.726 -10.024 1.00 86.19 209 ALA A O 1
ATOM 1611 N N . ALA A 1 210 ? 19.182 -2.257 -8.109 1.00 83.81 210 ALA A N 1
ATOM 1612 C CA . ALA A 1 210 ? 20.499 -2.122 -8.738 1.00 83.81 210 ALA A CA 1
ATOM 1613 C C . ALA A 1 210 ? 21.113 -3.472 -9.149 1.00 83.81 210 ALA A C 1
ATOM 1615 O O . ALA A 1 210 ? 21.716 -3.578 -10.210 1.00 83.81 210 ALA A O 1
ATOM 1616 N N . GLU A 1 211 ? 20.931 -4.515 -8.336 1.00 86.88 211 GLU A N 1
ATOM 1617 C CA . GLU A 1 211 ? 21.467 -5.861 -8.597 1.00 86.88 211 GLU A CA 1
ATOM 1618 C C . GLU A 1 211 ? 20.818 -6.514 -9.817 1.00 86.88 211 GLU A C 1
ATOM 1620 O O . GLU A 1 211 ? 21.455 -7.296 -10.519 1.00 86.88 211 GLU A O 1
ATOM 1625 N N . VAL A 1 212 ? 19.555 -6.173 -10.065 1.00 86.88 212 VAL A N 1
ATOM 1626 C CA . VAL A 1 212 ? 18.747 -6.740 -11.145 1.00 86.88 212 VAL A CA 1
ATOM 1627 C C . VAL A 1 212 ? 18.837 -5.954 -12.457 1.00 86.88 212 VAL A C 1
ATOM 1629 O O . VAL A 1 212 ? 18.208 -6.333 -13.439 1.00 86.88 212 VAL A O 1
ATOM 1632 N N . GLY A 1 213 ? 19.597 -4.855 -12.494 1.00 84.75 213 GLY A N 1
ATOM 1633 C CA . GLY A 1 213 ? 19.779 -4.043 -13.704 1.00 84.75 213 GLY A CA 1
ATOM 1634 C C . GLY A 1 213 ? 18.701 -2.982 -13.960 1.00 84.75 213 GLY A C 1
ATOM 1635 O O . GLY A 1 213 ? 18.696 -2.371 -15.024 1.00 84.75 213 GLY A O 1
ATOM 1636 N N . LEU A 1 214 ? 17.818 -2.695 -12.994 1.00 82.94 214 LEU A N 1
ATOM 1637 C CA . LEU A 1 214 ? 16.860 -1.580 -13.105 1.00 82.94 214 LEU A CA 1
ATOM 1638 C C . LEU A 1 214 ? 17.506 -0.215 -12.849 1.00 82.94 214 LEU A C 1
ATOM 1640 O O . LEU A 1 214 ? 16.939 0.817 -13.212 1.00 82.94 214 LEU A O 1
ATOM 1644 N N . VAL A 1 215 ? 18.687 -0.211 -12.227 1.00 80.94 215 VAL A N 1
ATOM 1645 C CA . VAL A 1 215 ? 19.500 0.981 -11.986 1.00 80.94 215 VAL A CA 1
ATOM 1646 C C . VAL A 1 215 ? 20.867 0.764 -12.613 1.00 80.94 215 VAL A C 1
ATOM 1648 O O . VAL A 1 215 ? 21.603 -0.137 -12.224 1.00 80.94 215 VAL A O 1
ATOM 1651 N N . THR A 1 216 ? 21.215 1.616 -13.566 1.00 73.50 216 THR A N 1
ATOM 1652 C CA . THR A 1 216 ? 22.513 1.610 -14.255 1.00 73.50 216 THR A CA 1
ATOM 1653 C C . THR A 1 216 ? 23.533 2.533 -13.585 1.00 73.50 216 THR A C 1
ATOM 1655 O O . THR A 1 216 ? 24.699 2.558 -13.969 1.00 73.50 216 THR A O 1
ATOM 1658 N N . GLY A 1 217 ? 23.099 3.311 -12.585 1.00 74.69 217 GLY A N 1
ATOM 1659 C CA . GLY A 1 217 ? 23.908 4.352 -11.945 1.00 74.69 217 GLY A CA 1
ATOM 1660 C C . GLY A 1 217 ? 24.001 5.632 -12.780 1.00 74.69 217 GLY A C 1
ATOM 1661 O O . GLY A 1 217 ? 24.734 6.551 -12.422 1.00 74.69 217 GLY A O 1
ATOM 1662 N N . SER A 1 218 ? 23.254 5.706 -13.885 1.00 78.44 218 SER A N 1
ATOM 1663 C CA . SER A 1 218 ? 23.195 6.879 -14.747 1.00 78.44 218 SER A CA 1
ATOM 1664 C C . SER A 1 218 ? 22.291 7.956 -14.140 1.00 78.44 218 SER A C 1
ATOM 1666 O O . SER A 1 218 ? 21.224 7.629 -13.618 1.00 78.44 218 SER A O 1
ATOM 1668 N N . PRO A 1 219 ? 22.606 9.256 -14.292 1.00 79.81 219 PRO A N 1
ATOM 1669 C CA . PRO A 1 219 ? 21.661 10.335 -13.991 1.00 79.81 219 PRO A CA 1
ATOM 1670 C C . PRO A 1 219 ? 20.319 10.199 -14.731 1.00 79.81 219 PRO A C 1
ATOM 1672 O O . PRO A 1 219 ? 19.307 10.718 -14.266 1.00 79.81 219 PRO A O 1
ATOM 1675 N N . ARG A 1 220 ? 20.282 9.447 -15.844 1.00 77.38 220 ARG A N 1
ATOM 1676 C CA . ARG A 1 220 ? 19.057 9.084 -16.575 1.00 77.38 220 ARG A CA 1
ATOM 1677 C C . ARG A 1 220 ? 18.071 8.272 -15.721 1.00 77.38 220 ARG A C 1
ATOM 1679 O O . ARG A 1 220 ? 16.895 8.201 -16.066 1.00 77.38 220 ARG A O 1
ATOM 1686 N N . ASP A 1 221 ? 18.531 7.645 -14.644 1.00 74.50 221 ASP A N 1
ATOM 1687 C CA . ASP A 1 221 ? 17.727 6.790 -13.767 1.00 74.50 221 ASP A CA 1
ATOM 1688 C C . ASP A 1 221 ? 16.954 7.586 -12.703 1.00 74.50 221 ASP A C 1
ATOM 1690 O O . ASP A 1 221 ? 16.075 7.033 -12.043 1.00 74.50 221 ASP A O 1
ATOM 1694 N N . GLN A 1 222 ? 17.206 8.896 -12.574 1.00 72.94 222 GLN A N 1
ATOM 1695 C CA . GLN A 1 222 ? 16.378 9.812 -11.779 1.00 72.94 222 GLN A CA 1
ATOM 1696 C C . GLN A 1 222 ? 15.048 10.068 -12.495 1.00 72.94 222 GLN A C 1
ATOM 1698 O O . GLN A 1 222 ? 14.827 11.091 -13.145 1.00 72.94 222 GLN A O 1
ATOM 1703 N N . LEU A 1 223 ? 14.181 9.064 -12.432 1.00 69.19 223 LEU A N 1
ATOM 1704 C CA . LEU A 1 223 ? 12.885 9.048 -13.082 1.00 69.19 223 LEU A CA 1
ATOM 1705 C C . LEU A 1 223 ? 11.791 9.532 -12.147 1.00 69.19 223 LEU A C 1
ATOM 1707 O O . LEU A 1 223 ? 11.797 9.245 -10.953 1.00 69.19 223 LEU A O 1
ATOM 1711 N N . THR A 1 224 ? 10.772 10.152 -12.725 1.00 77.69 224 THR A N 1
ATOM 1712 C CA . THR A 1 224 ? 9.510 10.401 -12.036 1.00 77.69 224 THR A CA 1
ATOM 1713 C C . THR A 1 224 ? 8.500 9.370 -12.527 1.00 77.69 224 THR A C 1
ATOM 1715 O O . THR A 1 224 ? 7.821 9.582 -13.532 1.00 77.69 224 THR A O 1
ATOM 1718 N N . ASN A 1 225 ? 8.422 8.233 -11.836 1.00 82.56 225 ASN A N 1
ATOM 1719 C CA . ASN A 1 225 ? 7.540 7.138 -12.222 1.00 82.56 225 ASN A CA 1
ATOM 1720 C C . ASN A 1 225 ? 6.255 7.107 -11.378 1.00 82.56 225 ASN A C 1
ATOM 1722 O O . ASN A 1 225 ? 6.275 7.289 -10.163 1.00 82.56 225 ASN A O 1
ATOM 1726 N N . PHE A 1 226 ? 5.121 6.912 -12.055 1.00 85.44 226 PHE A N 1
ATOM 1727 C CA . PHE A 1 226 ? 3.768 7.091 -11.507 1.00 85.44 226 PHE A CA 1
ATOM 1728 C C . PHE A 1 226 ? 2.997 5.792 -11.334 1.00 85.44 226 PHE A C 1
ATOM 1730 O O . PHE A 1 226 ? 1.960 5.795 -10.681 1.00 85.44 226 PHE A O 1
ATOM 1737 N N . ALA A 1 227 ? 3.477 4.705 -11.930 1.00 88.88 227 ALA A N 1
ATOM 1738 C CA . ALA A 1 227 ? 2.979 3.356 -11.726 1.00 88.88 227 ALA A CA 1
ATOM 1739 C C . ALA A 1 227 ? 3.990 2.346 -12.256 1.00 88.88 227 ALA A C 1
ATOM 1741 O O . ALA A 1 227 ? 4.814 2.651 -13.122 1.00 88.88 227 ALA A O 1
ATOM 1742 N N . VAL A 1 228 ? 3.878 1.130 -11.742 1.00 90.38 228 VAL A N 1
ATOM 1743 C CA . VAL A 1 228 ? 4.624 -0.036 -12.196 1.00 90.38 228 VAL A CA 1
ATOM 1744 C C . VAL A 1 228 ? 3.647 -1.185 -12.428 1.00 90.38 228 VAL A C 1
ATOM 1746 O O . VAL A 1 228 ? 2.646 -1.289 -11.716 1.00 90.38 228 VAL A O 1
ATOM 1749 N N . GLY A 1 229 ? 3.913 -2.014 -13.433 1.00 90.88 229 GLY A N 1
ATOM 1750 C CA . GLY A 1 229 ? 3.136 -3.212 -13.740 1.00 90.88 229 GLY A CA 1
ATOM 1751 C C . GLY A 1 229 ? 4.045 -4.370 -14.139 1.00 90.88 229 GLY A C 1
ATOM 1752 O O . GLY A 1 229 ? 5.029 -4.156 -14.845 1.00 90.88 229 GLY A O 1
ATOM 1753 N N . TRP A 1 230 ? 3.699 -5.574 -13.680 1.00 90.94 230 TRP A N 1
ATOM 1754 C CA . TRP A 1 230 ? 4.316 -6.825 -14.124 1.00 90.94 230 TRP A CA 1
ATOM 1755 C C . TRP A 1 230 ? 3.588 -7.333 -15.361 1.00 90.94 230 TRP A C 1
ATOM 1757 O O . TRP A 1 230 ? 2.373 -7.522 -15.302 1.00 90.94 230 TRP A O 1
ATOM 1767 N N . ILE A 1 231 ? 4.319 -7.555 -16.447 1.00 90.56 231 ILE A N 1
ATOM 1768 C CA . ILE A 1 231 ? 3.807 -8.085 -17.715 1.00 90.56 231 ILE A CA 1
ATOM 1769 C C . ILE A 1 231 ? 4.733 -9.210 -18.187 1.00 90.56 231 ILE A C 1
ATOM 1771 O O . ILE A 1 231 ? 5.894 -9.212 -17.819 1.00 90.56 231 ILE A O 1
ATOM 1775 N N . ASP A 1 232 ? 4.218 -10.166 -18.946 1.00 90.56 232 ASP A N 1
ATOM 1776 C CA . ASP A 1 232 ? 5.014 -11.084 -19.771 1.00 90.56 232 ASP A CA 1
ATOM 1777 C C . ASP A 1 232 ? 4.689 -10.695 -21.217 1.00 90.56 232 ASP A C 1
ATOM 1779 O O . ASP A 1 232 ? 3.670 -11.123 -21.760 1.00 90.56 232 ASP A O 1
ATOM 1783 N N . PHE A 1 233 ? 5.400 -9.697 -21.758 1.00 89.69 233 PHE A N 1
ATOM 1784 C CA . PHE A 1 233 ? 4.973 -9.046 -23.009 1.00 89.69 233 PHE A CA 1
ATOM 1785 C C . PHE A 1 233 ? 5.392 -9.844 -24.244 1.00 89.69 233 PHE A C 1
ATOM 1787 O O . PHE A 1 233 ? 4.798 -9.669 -25.306 1.00 89.69 233 PHE A O 1
ATOM 1794 N N . ASP A 1 234 ? 6.421 -10.685 -24.120 1.00 91.12 234 ASP A N 1
ATOM 1795 C CA . ASP A 1 234 ? 6.920 -11.541 -25.195 1.00 91.12 234 ASP A CA 1
ATOM 1796 C C . ASP A 1 234 ? 6.556 -13.027 -25.010 1.00 91.12 234 ASP A C 1
ATOM 1798 O O . ASP A 1 234 ? 6.934 -13.858 -25.844 1.00 91.12 234 ASP A O 1
ATOM 1802 N N . ASN A 1 235 ? 5.735 -13.344 -23.997 1.00 91.38 235 ASN A N 1
ATOM 1803 C CA . ASN A 1 235 ? 5.230 -14.682 -23.679 1.00 91.38 235 ASN A CA 1
ATOM 1804 C C . ASN A 1 235 ? 6.344 -15.717 -23.459 1.00 91.38 235 ASN A C 1
ATOM 1806 O O . ASN A 1 235 ? 6.179 -16.908 -23.760 1.00 91.38 235 ASN A O 1
ATOM 1810 N N . ASP A 1 236 ? 7.493 -15.290 -22.940 1.00 91.50 236 ASP A N 1
ATOM 1811 C CA . ASP A 1 236 ? 8.604 -16.184 -22.620 1.00 91.50 236 ASP A CA 1
ATOM 1812 C C . ASP A 1 236 ? 8.479 -16.802 -21.205 1.00 91.50 236 ASP A C 1
ATOM 1814 O O . ASP A 1 236 ? 9.289 -17.642 -20.775 1.00 91.50 236 ASP A O 1
ATOM 1818 N N . GLY A 1 237 ? 7.406 -16.439 -20.495 1.00 88.94 237 GLY A N 1
ATOM 1819 C CA . GLY A 1 237 ? 7.069 -16.874 -19.148 1.00 88.94 237 GLY A CA 1
ATOM 1820 C C . GLY A 1 237 ? 7.784 -16.074 -18.065 1.00 88.94 237 GLY A C 1
ATOM 1821 O O . GLY A 1 237 ? 7.600 -16.365 -16.874 1.00 88.94 237 GLY A O 1
ATOM 1822 N N . GLN A 1 238 ? 8.683 -15.160 -18.420 1.00 90.31 238 GLN A N 1
ATOM 1823 C CA . GLN A 1 238 ? 9.453 -14.348 -17.488 1.00 90.31 238 GLN A CA 1
ATOM 1824 C C . GLN A 1 238 ? 8.695 -13.060 -17.174 1.00 90.31 238 GLN A C 1
ATOM 1826 O O . GLN A 1 238 ? 7.877 -12.574 -17.940 1.00 90.31 238 GLN A O 1
ATOM 1831 N N . CYS A 1 239 ? 8.907 -12.536 -15.969 1.00 90.56 239 CYS A N 1
ATOM 1832 C CA . CYS A 1 239 ? 8.297 -11.269 -15.594 1.00 90.56 239 CYS A CA 1
ATOM 1833 C C . CYS A 1 239 ? 9.118 -10.118 -16.177 1.00 90.56 239 CYS A C 1
ATOM 1835 O O . CYS A 1 239 ? 10.299 -9.982 -15.857 1.00 90.56 239 CYS A O 1
ATOM 1837 N N . ASP A 1 240 ? 8.455 -9.256 -16.932 1.00 92.56 240 ASP A N 1
ATOM 1838 C CA . ASP A 1 240 ? 8.911 -7.955 -17.399 1.00 92.56 240 ASP A CA 1
ATOM 1839 C C . ASP A 1 240 ? 8.305 -6.832 -16.551 1.00 92.56 240 ASP A C 1
ATOM 1841 O O . ASP A 1 240 ? 7.278 -6.992 -15.880 1.00 92.56 240 ASP A O 1
ATOM 1845 N N . ILE A 1 241 ? 8.924 -5.652 -16.604 1.00 92.00 241 ILE A N 1
ATOM 1846 C CA . ILE A 1 241 ? 8.462 -4.472 -15.869 1.00 92.00 241 ILE A CA 1
ATOM 1847 C C . ILE A 1 241 ? 8.110 -3.358 -16.832 1.00 92.00 241 ILE A C 1
ATOM 1849 O O . ILE A 1 241 ? 8.980 -2.786 -17.490 1.00 92.00 241 ILE A O 1
ATOM 1853 N N . TYR A 1 242 ? 6.846 -2.956 -16.809 1.00 92.81 242 TYR A N 1
ATOM 1854 C CA . TYR A 1 242 ? 6.423 -1.682 -17.362 1.00 92.81 242 TYR A CA 1
ATOM 1855 C C . TYR A 1 242 ? 6.443 -0.595 -16.283 1.00 92.81 242 TYR A C 1
ATOM 1857 O O . TYR A 1 242 ? 5.904 -0.770 -15.188 1.00 92.81 242 TYR A O 1
ATOM 1865 N N . VAL A 1 243 ? 7.028 0.557 -16.606 1.00 90.81 243 VAL A N 1
ATOM 1866 C CA . VAL A 1 243 ? 7.116 1.730 -15.732 1.00 90.81 243 VAL A CA 1
ATOM 1867 C C . VAL A 1 243 ? 6.471 2.923 -16.427 1.00 90.81 243 VAL A C 1
ATOM 1869 O O . VAL A 1 243 ? 7.005 3.454 -17.405 1.00 90.81 243 VAL A O 1
ATOM 1872 N N . ALA A 1 244 ? 5.343 3.383 -15.886 1.00 90.31 244 ALA A N 1
ATOM 1873 C CA . ALA A 1 244 ? 4.704 4.623 -16.312 1.00 90.31 244 ALA A CA 1
ATOM 1874 C C . ALA A 1 244 ? 5.529 5.817 -15.817 1.00 90.31 244 ALA A C 1
ATOM 1876 O O . ALA A 1 244 ? 5.818 5.914 -14.623 1.00 90.31 244 ALA A O 1
ATOM 1877 N N . ASN A 1 245 ? 5.922 6.721 -16.713 1.00 87.69 245 ASN A N 1
ATOM 1878 C CA . ASN A 1 245 ? 6.905 7.767 -16.419 1.00 87.69 245 ASN A CA 1
ATOM 1879 C C . ASN A 1 245 ? 6.544 9.096 -17.103 1.00 87.69 245 ASN A C 1
ATOM 1881 O O . ASN A 1 245 ? 5.660 9.164 -17.960 1.00 87.69 245 ASN A O 1
ATOM 1885 N N . MET A 1 246 ? 7.234 10.172 -16.718 1.00 84.75 246 MET A N 1
ATOM 1886 C CA . MET A 1 246 ? 7.104 11.462 -17.393 1.00 84.75 246 MET A CA 1
ATOM 1887 C C . MET A 1 246 ? 7.539 11.389 -18.856 1.00 84.75 246 MET A C 1
ATOM 1889 O O . MET A 1 246 ? 8.541 10.773 -19.218 1.00 84.75 246 MET A O 1
ATOM 1893 N N . TYR A 1 247 ? 6.807 12.122 -19.687 1.00 85.88 247 TYR A N 1
ATOM 1894 C CA . TYR A 1 247 ? 7.066 12.283 -21.108 1.00 85.88 247 TYR A CA 1
ATOM 1895 C C . TYR A 1 247 ? 7.059 13.765 -21.472 1.00 85.88 247 TYR A C 1
ATOM 1897 O O . TYR A 1 247 ? 6.181 14.516 -21.046 1.00 85.88 247 TYR A O 1
ATOM 1905 N N . SER A 1 248 ? 7.994 14.182 -22.329 1.00 85.94 248 SER A N 1
ATOM 1906 C CA . SER A 1 248 ? 7.957 15.514 -22.934 1.00 85.94 248 SER A CA 1
ATOM 1907 C C . SER A 1 248 ? 8.375 15.471 -24.398 1.00 85.94 248 SER A C 1
ATOM 1909 O O . SER A 1 248 ? 9.552 15.326 -24.723 1.00 85.94 248 SER A O 1
ATOM 1911 N N . LYS A 1 249 ? 7.406 15.678 -25.294 1.00 83.69 249 LYS A N 1
ATOM 1912 C CA . LYS A 1 249 ? 7.629 15.790 -26.745 1.00 83.69 249 LYS A CA 1
ATOM 1913 C C . LYS A 1 249 ? 8.609 16.913 -27.094 1.00 83.69 249 LYS A C 1
ATOM 1915 O O . LYS A 1 249 ? 9.506 16.727 -27.913 1.00 83.69 249 LYS A O 1
ATOM 1920 N N . MET A 1 250 ? 8.459 18.074 -26.450 1.00 85.88 250 MET A N 1
ATOM 1921 C CA . MET A 1 250 ? 9.354 19.219 -26.658 1.00 85.88 250 MET A CA 1
ATOM 1922 C C . MET A 1 250 ? 10.741 18.960 -26.074 1.00 85.88 250 MET A C 1
ATOM 1924 O O . MET A 1 250 ? 11.732 19.232 -26.745 1.00 85.88 250 MET A O 1
ATOM 1928 N N . GLY A 1 251 ? 10.811 18.370 -24.875 1.00 88.31 251 GLY A N 1
ATOM 1929 C CA . GLY A 1 251 ? 12.075 17.982 -24.247 1.00 88.31 251 GLY A CA 1
ATOM 1930 C C . GLY A 1 251 ? 12.878 17.032 -25.132 1.00 88.31 251 GLY A C 1
ATOM 1931 O O . GLY A 1 251 ? 14.033 17.315 -25.428 1.00 88.31 251 GLY A O 1
ATOM 1932 N N . ARG A 1 252 ? 12.233 15.985 -25.665 1.00 87.56 252 ARG A N 1
ATOM 1933 C CA . ARG A 1 252 ? 12.846 15.034 -26.608 1.00 87.56 252 ARG A CA 1
ATOM 1934 C C . ARG A 1 252 ? 13.364 15.692 -27.879 1.00 87.56 252 ARG A C 1
ATOM 1936 O O . ARG A 1 252 ? 14.449 15.362 -28.347 1.00 87.56 252 ARG A O 1
ATOM 1943 N N . ARG A 1 253 ? 12.597 16.627 -28.445 1.00 88.69 253 ARG A N 1
ATOM 1944 C CA . ARG A 1 253 ? 13.017 17.350 -29.648 1.00 88.69 253 ARG A CA 1
ATOM 1945 C C . ARG A 1 253 ? 14.240 18.221 -29.375 1.00 88.69 253 ARG A C 1
ATOM 1947 O O . ARG A 1 253 ? 15.146 18.231 -30.192 1.00 88.69 253 ARG A O 1
ATOM 1954 N N . ILE A 1 254 ? 14.254 18.953 -28.263 1.00 91.06 254 ILE A N 1
ATOM 1955 C CA . ILE A 1 254 ? 15.357 19.859 -27.918 1.00 91.06 254 ILE A CA 1
ATOM 1956 C C . ILE A 1 254 ? 16.612 19.060 -27.566 1.00 91.06 254 ILE A C 1
ATOM 1958 O O . ILE A 1 254 ? 17.666 19.335 -28.128 1.00 91.06 254 ILE A O 1
ATOM 1962 N N . ILE A 1 255 ? 16.497 18.042 -26.703 1.00 91.44 255 ILE A N 1
ATOM 1963 C CA . ILE A 1 255 ? 17.648 17.234 -26.269 1.00 91.44 255 ILE A CA 1
ATOM 1964 C C . ILE A 1 255 ? 18.281 16.448 -27.430 1.00 91.44 255 ILE A C 1
ATOM 1966 O O . ILE A 1 255 ? 19.468 16.152 -27.397 1.00 91.44 255 ILE A O 1
ATOM 1970 N N . GLY A 1 256 ? 17.510 16.144 -28.483 1.00 90.19 256 GLY A N 1
ATOM 1971 C CA . GLY A 1 256 ? 18.013 15.516 -29.709 1.00 90.19 256 GLY A CA 1
ATOM 1972 C C . GLY A 1 256 ? 18.766 16.458 -30.659 1.00 90.19 256 GLY A C 1
ATOM 1973 O O . GLY A 1 256 ? 19.352 15.982 -31.627 1.00 90.19 256 GLY A O 1
ATOM 1974 N N . LEU A 1 257 ? 18.746 17.774 -30.418 1.00 94.88 257 LEU A N 1
ATOM 1975 C CA . LEU A 1 257 ? 19.457 18.785 -31.219 1.00 94.88 257 LEU A CA 1
ATOM 1976 C C . LEU A 1 257 ? 20.777 19.244 -30.581 1.00 94.88 257 LEU A C 1
ATOM 1978 O O . LEU A 1 257 ? 21.464 20.089 -31.151 1.00 94.88 257 LEU A O 1
ATOM 1982 N N . VAL A 1 258 ? 21.109 18.711 -29.409 1.00 95.12 258 VAL A N 1
ATOM 1983 C CA . VAL A 1 258 ? 22.277 19.066 -28.594 1.00 95.12 258 VAL A CA 1
ATOM 1984 C C . VAL A 1 258 ? 23.066 17.805 -28.244 1.00 95.12 258 VAL A C 1
ATOM 1986 O O . VAL A 1 258 ? 22.558 16.685 -28.350 1.00 95.12 258 VAL A O 1
ATOM 1989 N N . GLN A 1 259 ? 24.318 17.979 -27.847 1.00 94.62 259 GLN A N 1
ATOM 1990 C CA . GLN A 1 259 ? 25.242 16.909 -27.480 1.00 94.62 259 GLN A CA 1
ATOM 1991 C C . GLN A 1 259 ? 25.465 16.879 -25.964 1.00 94.62 259 GLN A C 1
ATOM 1993 O O . GLN A 1 259 ? 25.253 17.873 -25.274 1.00 94.62 259 GLN A O 1
ATOM 1998 N N . ASP A 1 260 ? 25.931 15.741 -25.441 1.00 93.81 260 ASP A N 1
ATOM 1999 C CA . ASP A 1 260 ? 26.267 15.594 -24.013 1.00 93.81 260 ASP A CA 1
ATOM 2000 C C . ASP A 1 260 ? 27.285 16.660 -23.567 1.00 93.81 260 ASP A C 1
ATOM 2002 O O . ASP A 1 260 ? 27.109 17.323 -22.550 1.00 93.81 260 ASP A O 1
ATOM 2006 N N . SER A 1 261 ? 28.275 16.940 -24.424 1.00 95.44 261 SER A N 1
ATOM 2007 C CA . SER A 1 261 ? 29.309 17.959 -24.206 1.00 95.44 261 SER A CA 1
ATOM 2008 C C . SER A 1 261 ? 28.800 19.399 -24.117 1.00 95.44 261 SER A C 1
ATOM 2010 O O . SER A 1 261 ? 29.555 20.270 -23.689 1.00 95.44 261 SER A O 1
ATOM 2012 N N . ASP A 1 262 ? 27.559 19.670 -24.531 1.00 95.44 262 ASP A N 1
ATOM 2013 C CA . ASP A 1 262 ? 26.967 21.009 -24.435 1.00 95.44 262 ASP A CA 1
ATOM 2014 C C . ASP A 1 262 ? 26.522 21.338 -22.997 1.00 95.44 262 ASP A C 1
ATOM 2016 O O . ASP A 1 262 ? 26.158 22.479 -22.702 1.00 95.44 262 ASP A O 1
ATOM 2020 N N . TYR A 1 263 ? 26.558 20.353 -22.091 1.00 93.88 263 TYR A N 1
ATOM 2021 C CA . TYR A 1 263 ? 26.107 20.470 -20.710 1.00 93.88 263 TYR A CA 1
ATOM 2022 C C . TYR A 1 263 ? 27.199 20.078 -19.704 1.00 93.88 263 TYR A C 1
ATOM 2024 O O . TYR A 1 263 ? 28.126 19.337 -20.031 1.00 93.88 263 TYR A O 1
ATOM 2032 N N . PRO A 1 264 ? 27.088 20.536 -18.442 1.00 95.75 264 PRO A N 1
ATOM 2033 C CA . PRO A 1 264 ? 27.852 19.955 -17.345 1.00 95.75 264 PRO A CA 1
ATOM 2034 C C . PRO A 1 264 ? 27.608 18.446 -17.223 1.00 95.75 264 PRO A C 1
ATOM 2036 O O . PRO A 1 264 ? 26.532 17.949 -17.568 1.00 95.75 264 PRO A O 1
ATOM 2039 N N . GLU A 1 265 ? 28.596 17.738 -16.674 1.00 92.44 265 GLU A N 1
ATOM 2040 C CA . GLU A 1 265 ? 28.565 16.284 -16.511 1.00 92.44 265 GLU A CA 1
ATOM 2041 C C . GLU A 1 265 ? 27.245 15.797 -15.886 1.00 92.44 265 GLU A C 1
ATOM 2043 O O . GLU A 1 265 ? 26.787 16.303 -14.860 1.00 92.44 265 GLU A O 1
ATOM 2048 N N . GLY A 1 266 ? 26.610 14.823 -16.542 1.00 88.62 266 GLY A N 1
ATOM 2049 C CA . GLY A 1 266 ? 25.380 14.174 -16.085 1.00 88.62 266 GLY A CA 1
ATOM 2050 C C . GLY A 1 266 ? 24.072 14.917 -16.384 1.00 88.62 266 GLY A C 1
ATOM 2051 O O . GLY A 1 266 ? 23.025 14.270 -16.459 1.00 88.62 266 GLY A O 1
ATOM 2052 N N . VAL A 1 267 ? 24.102 16.231 -16.634 1.00 90.38 267 VAL A N 1
ATOM 2053 C CA . VAL A 1 267 ? 22.889 17.040 -16.873 1.00 90.38 267 VAL A CA 1
ATOM 2054 C C . VAL A 1 267 ? 22.172 16.614 -18.154 1.00 90.38 267 VAL A C 1
ATOM 2056 O O . VAL A 1 267 ? 20.949 16.466 -18.159 1.00 90.38 267 VAL A O 1
ATOM 2059 N N . TYR A 1 268 ? 22.918 16.351 -19.229 1.00 91.44 268 TYR A N 1
ATOM 2060 C CA . TYR A 1 268 ? 22.342 15.851 -20.478 1.00 91.44 268 TYR A CA 1
ATOM 2061 C C . TYR A 1 268 ? 21.575 14.536 -20.263 1.00 91.44 268 TYR A C 1
ATOM 2063 O O . TYR A 1 268 ? 20.430 14.398 -20.700 1.00 91.44 268 TYR A O 1
ATOM 2071 N N . GLN A 1 269 ? 22.170 13.584 -19.534 1.00 89.69 269 GLN A N 1
ATOM 2072 C CA . GLN A 1 269 ? 21.558 12.281 -19.250 1.00 89.69 269 GLN A CA 1
ATOM 2073 C C . GLN A 1 269 ? 20.320 12.409 -18.360 1.00 89.69 269 GLN A C 1
ATOM 2075 O O . GLN A 1 269 ? 19.324 11.724 -18.599 1.00 89.69 269 GLN A O 1
ATOM 2080 N N . GLN A 1 270 ? 20.351 13.318 -17.384 1.00 87.12 270 GLN A N 1
ATOM 2081 C CA . GLN A 1 270 ? 19.200 13.624 -16.538 1.00 87.12 270 GLN A CA 1
ATOM 2082 C C . GLN A 1 270 ? 18.029 14.160 -17.375 1.00 87.12 270 GLN A C 1
ATOM 2084 O O . GLN A 1 270 ? 16.942 13.587 -17.339 1.00 87.12 270 GLN A O 1
ATOM 2089 N N . ILE A 1 271 ? 18.258 15.183 -18.211 1.00 88.06 271 ILE A N 1
ATOM 2090 C CA . ILE A 1 271 ? 17.219 15.754 -19.090 1.00 88.06 271 ILE A CA 1
ATOM 2091 C C . ILE A 1 271 ? 16.681 14.690 -20.051 1.00 88.06 271 ILE A C 1
ATOM 2093 O O . ILE A 1 271 ? 15.465 14.563 -20.227 1.00 88.06 271 ILE A O 1
ATOM 2097 N N . ARG A 1 272 ? 17.575 13.894 -20.653 1.00 88.06 272 ARG A N 1
ATOM 2098 C CA . ARG A 1 272 ? 17.197 12.779 -21.527 1.00 88.06 272 ARG A CA 1
ATOM 2099 C C . ARG A 1 272 ? 16.302 11.782 -20.791 1.00 88.06 272 ARG A C 1
ATOM 2101 O O . ARG A 1 272 ? 15.301 11.357 -21.356 1.00 88.06 272 ARG A O 1
ATOM 2108 N N . GLY A 1 273 ? 16.618 11.442 -19.542 1.00 86.69 273 GLY A N 1
ATOM 2109 C CA . GLY A 1 273 ? 15.809 10.568 -18.690 1.00 86.69 273 GLY A CA 1
ATOM 2110 C C . GLY A 1 273 ? 14.426 11.141 -18.378 1.00 86.69 273 GLY A C 1
ATOM 2111 O O . GLY A 1 273 ? 13.426 10.456 -18.594 1.00 86.69 273 GLY A O 1
ATOM 2112 N N . SER A 1 274 ? 14.352 12.406 -17.958 1.00 85.00 274 SER A N 1
ATOM 2113 C CA . SER A 1 274 ? 13.097 13.066 -17.562 1.00 85.00 274 SER A CA 1
ATOM 2114 C C . SER A 1 274 ? 12.109 13.276 -18.717 1.00 85.00 274 SER A C 1
ATOM 2116 O O . SER A 1 274 ? 10.919 13.467 -18.479 1.00 85.00 274 SER A O 1
ATOM 2118 N N . CYS A 1 275 ? 12.572 13.248 -19.972 1.00 87.44 275 CYS A N 1
ATOM 2119 C CA . CYS A 1 275 ? 11.704 13.342 -21.151 1.00 87.44 275 CYS A CA 1
ATOM 2120 C C . CYS A 1 275 ? 11.532 12.023 -21.924 1.00 87.44 275 CYS A C 1
ATOM 2122 O O . CYS A 1 275 ? 10.788 12.006 -22.909 1.00 87.44 275 CYS A O 1
ATOM 2124 N N . ALA A 1 276 ? 12.173 10.932 -21.485 1.00 85.81 276 ALA A N 1
ATOM 2125 C CA . ALA A 1 276 ? 12.197 9.645 -22.184 1.00 85.81 276 ALA A CA 1
ATOM 2126 C C . ALA A 1 276 ? 10.843 8.916 -22.232 1.00 85.81 276 ALA A C 1
ATOM 2128 O O . ALA A 1 276 ? 10.715 7.955 -22.984 1.00 85.81 276 ALA A O 1
ATOM 2129 N N . GLY A 1 277 ? 9.823 9.344 -21.485 1.00 89.38 277 GLY A N 1
ATOM 2130 C CA . GLY A 1 277 ? 8.544 8.635 -21.443 1.00 89.38 277 GLY A CA 1
ATOM 2131 C C . GLY A 1 277 ? 8.635 7.311 -20.695 1.00 89.38 277 GLY A C 1
ATOM 2132 O O . GLY A 1 277 ? 9.571 7.082 -19.921 1.00 89.38 277 GLY A O 1
ATOM 2133 N N . ASN A 1 278 ? 7.634 6.459 -20.909 1.00 90.31 278 ASN A N 1
ATOM 2134 C CA . ASN A 1 278 ? 7.505 5.177 -20.215 1.00 90.31 278 ASN A CA 1
ATOM 2135 C C . ASN A 1 278 ? 8.666 4.240 -20.527 1.00 90.31 278 ASN A C 1
ATOM 2137 O O . ASN A 1 278 ? 9.284 4.328 -21.592 1.00 90.31 278 ASN A O 1
ATOM 2141 N N . ARG A 1 279 ? 8.938 3.326 -19.596 1.00 90.81 279 ARG A N 1
ATOM 2142 C CA . ARG A 1 279 ? 9.978 2.315 -19.764 1.00 90.81 279 ARG A CA 1
ATOM 2143 C C . ARG A 1 279 ? 9.407 0.912 -19.747 1.00 90.81 279 ARG A C 1
ATOM 2145 O O . ARG A 1 279 ? 8.462 0.642 -19.013 1.00 90.81 279 ARG A O 1
ATOM 2152 N N . LEU A 1 280 ? 10.011 0.039 -20.542 1.00 92.56 280 LEU A N 1
ATOM 2153 C CA . LEU A 1 280 ? 9.768 -1.397 -20.507 1.00 92.56 280 LEU A CA 1
ATOM 2154 C C . LEU A 1 280 ? 11.104 -2.093 -20.288 1.00 92.56 280 LEU A C 1
ATOM 2156 O O . LEU A 1 280 ? 12.071 -1.822 -21.001 1.00 92.56 280 LEU A O 1
ATOM 2160 N N . TYR A 1 281 ? 11.143 -2.961 -19.291 1.00 92.62 281 TYR A N 1
ATOM 2161 C CA . TYR A 1 281 ? 12.305 -3.749 -18.926 1.00 92.62 281 TYR A CA 1
ATOM 2162 C C . TYR A 1 281 ? 11.986 -5.222 -19.147 1.00 92.62 281 TYR A C 1
ATOM 2164 O O . TYR A 1 281 ? 11.135 -5.764 -18.449 1.00 92.62 281 TYR A O 1
ATOM 2172 N N . CYS A 1 282 ? 12.670 -5.842 -20.102 1.00 93.94 282 CYS A N 1
ATOM 2173 C CA . CYS A 1 282 ? 12.525 -7.248 -20.441 1.00 93.94 282 CYS A CA 1
ATOM 2174 C C . CYS A 1 282 ? 13.297 -8.126 -19.449 1.00 93.94 282 CYS A C 1
ATOM 2176 O O . CYS A 1 282 ? 14.482 -7.881 -19.189 1.00 93.94 282 CYS A O 1
ATOM 2178 N N . GLY A 1 283 ? 12.630 -9.134 -18.895 1.00 93.31 283 GLY A N 1
ATOM 2179 C CA . GLY A 1 283 ? 13.202 -10.140 -18.021 1.00 93.31 283 GLY A CA 1
ATOM 2180 C C . GLY A 1 283 ? 14.108 -11.092 -18.800 1.00 93.31 283 GLY A C 1
ATOM 2181 O O . GLY A 1 283 ? 13.689 -11.808 -19.696 1.00 93.31 283 GLY A O 1
ATOM 2182 N N . ARG A 1 284 ? 15.388 -11.151 -18.432 1.00 89.62 284 ARG A N 1
ATOM 2183 C CA . ARG A 1 284 ? 16.378 -12.095 -18.994 1.00 89.62 284 ARG A CA 1
ATOM 2184 C C . ARG A 1 284 ? 16.620 -13.313 -18.102 1.00 89.62 284 ARG A C 1
ATOM 2186 O O . ARG A 1 284 ? 17.510 -14.124 -18.362 1.00 89.62 284 ARG A O 1
ATOM 2193 N N . GLY A 1 285 ? 15.823 -13.431 -17.046 1.00 84.44 285 GLY A N 1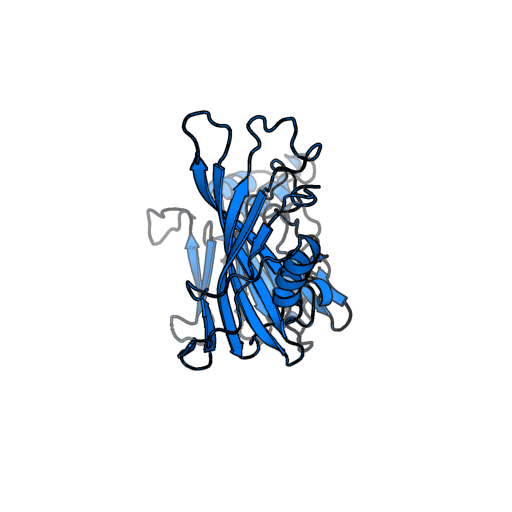
ATOM 2194 C CA . GLY A 1 285 ? 15.812 -14.569 -16.139 1.00 84.44 285 GLY A CA 1
ATOM 2195 C C . GLY A 1 285 ? 16.645 -14.366 -14.903 1.00 84.44 285 GLY A C 1
ATOM 2196 O O . GLY A 1 285 ? 17.534 -13.520 -14.845 1.00 84.44 285 GLY A O 1
ATOM 2197 N N . ARG A 1 286 ? 16.300 -15.143 -13.868 1.00 79.44 286 ARG A N 1
ATOM 2198 C CA . ARG A 1 286 ? 16.870 -15.015 -12.516 1.00 79.44 286 ARG A CA 1
ATOM 2199 C C . ARG A 1 286 ? 16.796 -13.576 -11.987 1.00 79.44 286 ARG A C 1
ATOM 2201 O O . ARG A 1 286 ? 17.695 -13.133 -11.278 1.00 79.44 286 ARG A O 1
ATOM 2208 N N . GLY A 1 287 ? 15.736 -12.859 -12.365 1.00 79.38 287 GLY A N 1
ATOM 2209 C CA . GLY A 1 287 ? 15.530 -11.462 -12.014 1.00 79.38 287 GLY A CA 1
ATOM 2210 C C . GLY A 1 287 ? 16.569 -10.510 -12.602 1.00 79.38 287 GLY A C 1
ATOM 2211 O O . GLY A 1 287 ? 16.934 -9.576 -11.916 1.00 79.38 287 GLY A O 1
ATOM 2212 N N . GLN A 1 288 ? 17.091 -10.731 -13.809 1.00 89.25 288 GLN A N 1
ATOM 2213 C CA . GLN A 1 288 ? 17.858 -9.706 -14.530 1.00 89.25 288 GLN A CA 1
ATOM 2214 C C . GLN A 1 288 ? 16.983 -9.009 -15.565 1.00 89.25 288 GLN A C 1
ATOM 2216 O O . GLN A 1 288 ? 16.170 -9.663 -16.213 1.00 89.25 288 GLN A O 1
ATOM 2221 N N . PHE A 1 289 ? 17.186 -7.707 -15.740 1.00 91.19 289 PHE A N 1
ATOM 2222 C CA . PHE A 1 289 ? 16.383 -6.872 -16.623 1.00 91.19 289 PHE A CA 1
ATOM 2223 C C . PHE A 1 289 ? 17.219 -6.115 -17.650 1.00 91.19 289 PHE A C 1
ATOM 2225 O O . PHE A 1 289 ? 18.314 -5.636 -17.355 1.00 91.19 289 PHE A O 1
ATOM 2232 N N . GLU A 1 290 ? 16.652 -5.947 -18.841 1.00 91.19 290 GLU A N 1
ATOM 2233 C CA . GLU A 1 290 ? 17.186 -5.112 -19.914 1.00 91.19 290 GLU A CA 1
ATOM 2234 C C . GLU A 1 290 ? 16.134 -4.098 -20.374 1.00 91.19 290 GLU A C 1
ATOM 2236 O O . GLU A 1 290 ? 14.992 -4.459 -20.639 1.00 91.19 290 GLU A O 1
ATOM 2241 N N . GLU A 1 291 ? 16.499 -2.821 -20.500 1.00 91.19 291 GLU A N 1
ATOM 2242 C CA . GLU A 1 291 ? 15.573 -1.802 -21.003 1.00 91.19 291 GLU A CA 1
ATOM 2243 C C . GLU A 1 291 ? 15.348 -1.954 -22.522 1.00 91.19 291 GLU A C 1
ATOM 2245 O O . GLU A 1 291 ? 16.278 -1.809 -23.312 1.00 91.19 291 GLU A O 1
ATOM 2250 N N . VAL A 1 292 ? 14.092 -2.156 -22.935 1.00 93.25 292 VAL A N 1
ATOM 2251 C CA . VAL A 1 292 ? 13.652 -2.293 -24.341 1.00 93.25 292 VAL A CA 1
ATOM 2252 C C . VAL A 1 292 ? 12.620 -1.225 -24.743 1.00 93.25 292 VAL A C 1
ATOM 2254 O O . VAL A 1 292 ? 11.880 -1.377 -25.715 1.00 93.25 292 VAL A O 1
ATOM 2257 N N . SER A 1 293 ? 12.563 -0.115 -23.999 1.00 91.19 293 SER A N 1
ATOM 2258 C CA . SER A 1 293 ? 11.537 0.935 -24.114 1.00 91.19 293 SER A CA 1
ATOM 2259 C C . SER A 1 293 ? 11.379 1.520 -25.521 1.00 91.19 293 SER A C 1
ATOM 2261 O O . SER A 1 293 ? 10.260 1.756 -25.978 1.00 91.19 293 SER A O 1
ATOM 2263 N N . ASP A 1 294 ? 12.503 1.797 -26.188 1.00 88.12 294 ASP A N 1
ATOM 2264 C CA . ASP A 1 294 ? 12.528 2.440 -27.505 1.00 88.12 294 ASP A CA 1
ATOM 2265 C C . ASP A 1 294 ? 12.099 1.461 -28.605 1.00 88.12 294 ASP A C 1
ATOM 2267 O O . ASP A 1 294 ? 11.304 1.818 -29.472 1.00 88.12 294 ASP A O 1
ATOM 2271 N N . THR A 1 295 ? 12.585 0.217 -28.551 1.00 91.50 295 THR A N 1
ATOM 2272 C CA . THR A 1 295 ? 12.260 -0.829 -29.532 1.00 91.50 295 THR A CA 1
ATOM 2273 C C . THR A 1 295 ? 10.823 -1.316 -29.398 1.00 91.50 295 THR A C 1
ATOM 2275 O O . THR A 1 295 ? 10.180 -1.568 -30.411 1.00 91.50 295 THR A O 1
ATOM 2278 N N . ALA A 1 296 ? 10.299 -1.391 -28.172 1.00 90.19 296 ALA A N 1
ATOM 2279 C CA . ALA A 1 296 ? 8.900 -1.722 -27.906 1.00 90.19 296 ALA A CA 1
ATOM 2280 C C . ALA A 1 296 ? 7.937 -0.545 -28.166 1.00 90.19 296 ALA A C 1
ATOM 2282 O O . ALA A 1 296 ? 6.724 -0.717 -28.133 1.00 90.19 296 ALA A O 1
ATOM 2283 N N . GLY A 1 297 ? 8.450 0.672 -28.381 1.00 88.88 297 GLY A N 1
ATOM 2284 C CA . GLY A 1 297 ? 7.645 1.864 -28.671 1.00 88.88 297 GLY A CA 1
ATOM 2285 C C . GLY A 1 297 ? 6.861 2.439 -27.482 1.00 88.88 297 GLY A C 1
ATOM 2286 O O . GLY A 1 297 ? 6.246 3.500 -27.612 1.00 88.88 297 GLY A O 1
ATOM 2287 N N . VAL A 1 298 ? 6.918 1.811 -26.302 1.00 89.62 298 VAL A N 1
ATOM 2288 C CA . VAL A 1 298 ? 6.210 2.269 -25.089 1.00 89.62 298 VAL A CA 1
ATOM 2289 C C . VAL A 1 298 ? 6.645 3.661 -24.634 1.00 89.62 298 VAL A C 1
ATOM 2291 O O . VAL A 1 298 ? 5.874 4.405 -24.023 1.00 89.62 298 VAL A O 1
ATOM 2294 N N . ASN A 1 299 ? 7.878 4.041 -24.974 1.00 88.81 299 ASN A N 1
ATOM 2295 C CA . ASN A 1 299 ? 8.465 5.337 -24.667 1.00 88.81 299 ASN A CA 1
ATOM 2296 C C . ASN A 1 299 ? 7.657 6.497 -25.286 1.00 88.81 299 ASN A C 1
ATOM 2298 O O . ASN A 1 299 ? 7.737 7.627 -24.806 1.00 88.81 299 ASN A O 1
ATOM 2302 N N . SER A 1 300 ? 6.876 6.217 -26.332 1.00 81.19 300 SER A N 1
ATOM 2303 C CA . SER A 1 300 ? 6.090 7.181 -27.103 1.00 81.19 300 SER A CA 1
ATOM 2304 C C . SER A 1 300 ? 4.632 7.253 -26.651 1.00 81.19 300 SER A C 1
ATOM 2306 O O . SER A 1 300 ? 3.879 8.066 -27.175 1.00 81.19 300 SER A O 1
ATOM 2308 N N . VAL A 1 301 ? 4.248 6.444 -25.657 1.00 78.00 301 VAL A N 1
ATOM 2309 C CA . VAL A 1 301 ? 2.902 6.399 -25.063 1.00 78.00 301 VAL A CA 1
ATOM 2310 C C . VAL A 1 301 ? 2.786 7.453 -23.958 1.00 78.00 301 VAL A C 1
ATOM 2312 O O . VAL A 1 301 ? 2.443 7.167 -22.819 1.00 78.00 301 VAL A O 1
ATOM 2315 N N . GLY A 1 302 ? 3.144 8.693 -24.260 1.00 81.69 302 GLY A N 1
ATOM 2316 C CA . GLY A 1 302 ? 2.862 9.828 -23.395 1.00 81.69 302 GLY A CA 1
ATOM 2317 C C . GLY A 1 302 ? 3.242 9.782 -21.937 1.00 81.69 302 GLY A C 1
ATOM 2318 O O . GLY A 1 302 ? 4.050 8.985 -21.471 1.00 81.69 302 GLY A O 1
ATOM 2319 N N . TRP A 1 303 ? 2.658 10.734 -21.211 1.00 86.69 303 TRP A N 1
ATOM 2320 C CA . TRP A 1 303 ? 2.795 10.806 -19.766 1.00 86.69 303 TRP A CA 1
ATOM 2321 C C . TRP A 1 303 ? 1.730 9.913 -19.138 1.00 86.69 303 TRP A C 1
ATOM 2323 O O . TRP A 1 303 ? 0.609 10.365 -18.900 1.00 86.69 303 TRP A O 1
ATOM 2333 N N . ALA A 1 304 ? 2.082 8.651 -18.907 1.00 87.19 304 ALA A N 1
ATOM 2334 C CA . ALA A 1 304 ? 1.183 7.642 -18.363 1.00 87.19 304 ALA A CA 1
ATOM 2335 C C . ALA A 1 304 ? 1.105 7.672 -16.824 1.00 87.19 304 ALA A C 1
ATOM 2337 O O . ALA A 1 304 ? 2.061 8.058 -16.149 1.00 87.19 304 ALA A O 1
ATOM 2338 N N . TYR A 1 305 ? -0.026 7.215 -16.273 1.00 85.19 305 TYR A N 1
ATOM 2339 C CA . TYR A 1 305 ? -0.278 7.157 -14.823 1.00 85.19 305 TYR A CA 1
ATOM 2340 C C . TYR A 1 305 ? -0.720 5.792 -14.306 1.00 85.19 305 TYR A C 1
ATOM 2342 O O . TYR A 1 305 ? -0.368 5.430 -13.191 1.00 85.19 305 TYR A O 1
ATOM 2350 N N . GLY A 1 306 ? -1.528 5.055 -15.065 1.00 84.62 306 GLY A N 1
ATOM 2351 C CA . GLY A 1 306 ? -2.138 3.814 -14.590 1.00 84.62 306 GLY A CA 1
ATOM 2352 C C . GLY A 1 306 ? -2.270 2.819 -15.730 1.00 84.62 306 GLY A C 1
ATOM 2353 O O . GLY A 1 306 ? -3.220 2.938 -16.504 1.00 84.62 306 GLY A O 1
ATOM 2354 N N . PRO A 1 307 ? -1.310 1.897 -15.906 1.00 87.12 307 PRO A N 1
ATOM 2355 C CA . PRO A 1 307 ? -1.422 0.841 -16.897 1.00 87.12 307 PRO A CA 1
ATOM 2356 C C . PRO A 1 307 ? -2.424 -0.228 -16.448 1.00 87.12 307 PRO A C 1
ATOM 2358 O O . PRO A 1 307 ? -2.507 -0.579 -15.272 1.00 87.12 307 PRO A O 1
ATOM 2361 N N . VAL A 1 308 ? -3.155 -0.760 -17.415 1.00 89.25 308 VAL A N 1
ATOM 2362 C CA . VAL A 1 308 ? -3.922 -1.999 -17.359 1.00 89.25 308 VAL A CA 1
ATOM 2363 C C . VAL A 1 308 ? -3.297 -2.926 -18.387 1.00 89.25 308 VAL A C 1
ATOM 2365 O O . VAL A 1 308 ? -3.017 -2.505 -19.509 1.00 89.25 308 VAL A O 1
ATOM 2368 N N . LEU A 1 309 ? -3.067 -4.164 -17.971 1.00 88.50 309 LEU A N 1
ATOM 2369 C CA . LEU A 1 309 ? -2.439 -5.196 -18.779 1.00 88.50 309 LEU A CA 1
ATOM 2370 C C . LEU A 1 309 ? -3.500 -6.250 -19.069 1.00 88.50 309 LEU A C 1
ATOM 2372 O O . LEU A 1 309 ? -4.056 -6.830 -18.132 1.00 88.50 309 LEU A O 1
ATOM 2376 N N . ALA A 1 310 ? -3.839 -6.427 -20.337 1.00 90.44 310 ALA A N 1
ATOM 2377 C CA . ALA A 1 310 ? -4.851 -7.376 -20.778 1.00 90.44 310 ALA A CA 1
ATOM 2378 C C . ALA A 1 310 ? -4.665 -7.659 -22.265 1.00 90.44 310 ALA A C 1
ATOM 2380 O O . ALA A 1 310 ? -4.256 -6.773 -22.996 1.00 90.44 310 ALA A O 1
ATOM 2381 N N . ASP A 1 311 ? -5.008 -8.861 -22.698 1.00 93.00 311 ASP A N 1
ATOM 2382 C CA . ASP A 1 311 ? -5.121 -9.201 -24.115 1.00 93.00 311 ASP A CA 1
ATOM 2383 C C . ASP A 1 311 ? -6.487 -8.699 -24.629 1.00 93.00 311 ASP A C 1
ATOM 2385 O O . ASP A 1 311 ? -7.533 -9.275 -24.301 1.00 93.00 311 ASP A O 1
ATOM 2389 N N . PHE A 1 312 ? -6.512 -7.551 -25.317 1.00 92.25 312 PHE A N 1
ATOM 2390 C CA . PHE A 1 312 ? -7.756 -6.915 -25.767 1.00 92.25 312 PHE A CA 1
ATOM 2391 C C . PHE A 1 312 ? -8.235 -7.418 -27.127 1.00 92.25 312 PHE A C 1
ATOM 2393 O O . PHE A 1 312 ? -9.437 -7.315 -27.405 1.00 92.25 312 PHE A O 1
ATOM 2400 N N . ASP A 1 313 ? -7.339 -7.922 -27.973 1.00 95.00 313 ASP A N 1
ATOM 2401 C CA . ASP A 1 313 ? -7.671 -8.405 -29.316 1.00 95.00 313 ASP A CA 1
ATOM 2402 C C . ASP A 1 313 ? -7.662 -9.938 -29.452 1.00 95.00 313 ASP A C 1
ATOM 2404 O O . ASP A 1 313 ? -8.058 -10.463 -30.497 1.00 95.00 313 ASP A O 1
ATOM 2408 N N . ALA A 1 314 ? -7.376 -10.638 -28.352 1.00 94.12 314 ALA A N 1
ATOM 2409 C CA . ALA A 1 314 ? -7.333 -12.088 -28.227 1.00 94.12 314 ALA A CA 1
ATOM 2410 C C . ALA A 1 314 ? -6.250 -12.745 -29.101 1.00 94.12 314 ALA A C 1
ATOM 2412 O O . ALA A 1 314 ? -6.444 -13.876 -29.568 1.00 94.12 314 ALA A O 1
ATOM 2413 N N . ASP A 1 315 ? -5.132 -12.055 -29.348 1.00 94.38 315 ASP A N 1
ATOM 2414 C CA . ASP A 1 315 ? -3.991 -12.602 -30.088 1.00 94.38 315 ASP A CA 1
ATOM 2415 C C . ASP A 1 315 ? -3.044 -13.447 -29.211 1.00 94.38 315 ASP A C 1
ATOM 2417 O O . ASP A 1 315 ? -2.147 -14.127 -29.724 1.00 94.38 315 ASP A O 1
ATOM 2421 N N . GLY A 1 316 ? -3.300 -13.481 -27.900 1.00 89.38 316 GLY A N 1
ATOM 2422 C CA . GLY A 1 316 ? -2.525 -14.212 -26.911 1.00 89.38 316 GLY A CA 1
ATOM 2423 C C . GLY A 1 316 ? -1.357 -13.424 -26.325 1.00 89.38 316 GLY A C 1
ATOM 2424 O O . GLY A 1 316 ? -0.654 -13.981 -25.484 1.00 89.38 316 GLY A O 1
ATOM 2425 N N . GLN A 1 317 ? -1.128 -12.175 -26.729 1.00 90.00 317 GLN A N 1
ATOM 2426 C CA . GLN A 1 317 ? -0.141 -11.266 -26.149 1.00 90.00 317 GLN A CA 1
ATOM 2427 C C . GLN A 1 317 ? -0.836 -10.258 -25.229 1.00 90.00 317 GLN A C 1
ATOM 2429 O O . GLN A 1 317 ? -1.964 -9.831 -25.455 1.00 90.00 317 GLN A O 1
ATOM 2434 N N . LEU A 1 318 ? -0.171 -9.877 -24.138 1.00 90.44 318 LEU A N 1
ATOM 2435 C CA . LEU A 1 318 ? -0.710 -8.849 -23.253 1.00 90.44 318 LEU A CA 1
ATOM 2436 C C . LEU A 1 318 ? -0.506 -7.460 -23.863 1.00 90.44 318 LEU A C 1
ATOM 2438 O O . LEU A 1 318 ? 0.625 -7.028 -24.085 1.00 90.44 318 LEU A O 1
ATOM 2442 N N . ASP A 1 319 ? -1.594 -6.713 -24.024 1.00 88.94 319 ASP A N 1
ATOM 2443 C CA . ASP A 1 319 ? -1.538 -5.302 -24.374 1.00 88.94 319 ASP A CA 1
ATOM 2444 C C . ASP A 1 319 ? -1.342 -4.420 -23.140 1.00 88.94 319 ASP A C 1
ATOM 2446 O O . ASP A 1 319 ? -1.764 -4.733 -22.021 1.00 88.94 319 ASP A O 1
ATOM 2450 N N . ILE A 1 320 ? -0.781 -3.233 -23.375 1.00 89.00 320 ILE A N 1
ATOM 2451 C CA . ILE A 1 320 ? -0.653 -2.175 -22.374 1.00 89.00 320 ILE A CA 1
ATOM 2452 C C . ILE A 1 320 ? -1.635 -1.054 -22.715 1.00 89.00 320 ILE A C 1
ATOM 2454 O O . ILE A 1 320 ? -1.428 -0.285 -23.653 1.00 89.00 320 ILE A O 1
ATOM 2458 N N . TYR A 1 321 ? -2.675 -0.893 -21.900 1.00 88.00 321 TYR A N 1
ATOM 2459 C CA . TYR A 1 321 ? -3.573 0.259 -21.962 1.00 88.00 321 TYR A CA 1
ATOM 2460 C C . TYR A 1 321 ? -3.292 1.200 -20.796 1.00 88.00 321 TYR A C 1
ATOM 2462 O O . TYR A 1 321 ? -3.321 0.776 -19.647 1.00 88.00 321 TYR A O 1
ATOM 2470 N N . SER A 1 322 ? -3.050 2.488 -21.040 1.00 85.88 322 SER A N 1
ATOM 2471 C CA . SER A 1 322 ? -2.756 3.423 -19.950 1.00 85.88 322 SER A CA 1
ATOM 2472 C C . SER A 1 322 ? -3.478 4.752 -20.077 1.00 85.88 322 SER A C 1
ATOM 2474 O O . SER A 1 322 ? -3.684 5.276 -21.170 1.00 85.88 322 SER A O 1
ATOM 2476 N N . THR A 1 323 ? -3.846 5.317 -18.930 1.00 85.88 323 THR A N 1
ATOM 2477 C CA . THR A 1 323 ? -4.344 6.689 -18.848 1.00 85.88 323 THR A CA 1
ATOM 2478 C C . THR A 1 323 ? -3.182 7.673 -18.925 1.00 85.88 323 THR A C 1
ATOM 2480 O O . THR A 1 323 ? -2.191 7.529 -18.204 1.00 85.88 323 THR A O 1
ATOM 2483 N N . THR A 1 324 ? -3.309 8.687 -19.785 1.00 82.19 324 THR A N 1
ATOM 2484 C CA . THR A 1 324 ? -2.277 9.711 -19.982 1.00 82.19 324 THR A CA 1
ATOM 2485 C C . THR A 1 324 ? -2.746 11.103 -19.562 1.00 82.19 324 THR A C 1
ATOM 2487 O O . THR A 1 324 ? -3.930 11.435 -19.616 1.00 82.19 324 THR A O 1
ATOM 2490 N N . GLY A 1 325 ? -1.801 11.925 -19.098 1.00 74.38 325 GLY A N 1
ATOM 2491 C CA . GLY A 1 325 ? -2.060 13.265 -18.558 1.00 74.38 325 GLY A CA 1
ATOM 2492 C C . GLY A 1 325 ? -2.279 14.371 -19.593 1.00 74.38 325 GLY A C 1
ATOM 2493 O O . GLY A 1 325 ? -2.491 15.517 -19.200 1.00 74.38 325 GLY A O 1
ATOM 2494 N N . PHE A 1 326 ? -2.221 14.070 -20.894 1.00 73.12 326 PHE A N 1
ATOM 2495 C CA . PHE A 1 326 ? -2.359 15.061 -21.961 1.00 73.12 326 PHE A CA 1
ATOM 2496 C C . PHE A 1 326 ? -3.512 14.737 -22.912 1.0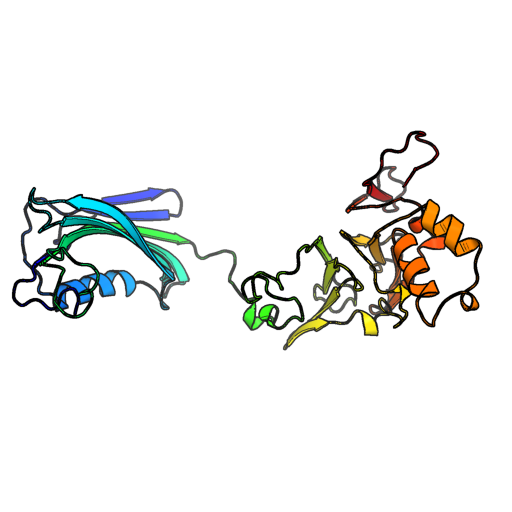0 73.12 326 PHE A C 1
ATOM 2498 O O . PHE A 1 326 ? -3.738 13.594 -23.306 1.00 73.12 326 PHE A O 1
ATOM 2505 N N . LEU A 1 327 ? -4.229 15.783 -23.325 1.00 63.25 327 LEU A N 1
ATOM 2506 C CA . LEU A 1 327 ? -5.220 15.697 -24.391 1.00 63.25 327 LEU A CA 1
ATOM 2507 C C . LEU A 1 327 ? -4.501 15.647 -25.740 1.00 63.25 327 LEU A C 1
ATOM 2509 O O . LEU A 1 327 ? -3.882 16.625 -26.154 1.00 63.25 327 LEU A O 1
ATOM 2513 N N . SER A 1 328 ? -4.634 14.522 -26.437 1.00 66.00 328 SER A N 1
ATOM 2514 C CA . SER A 1 328 ? -4.224 14.415 -27.837 1.00 66.00 328 SER A CA 1
ATOM 2515 C C . SER A 1 328 ? -5.297 15.021 -28.737 1.00 66.00 328 SER A C 1
ATOM 2517 O O . SER A 1 328 ? -6.450 14.585 -28.710 1.00 66.00 328 SER A O 1
ATOM 2519 N N . PHE A 1 329 ? -4.934 16.024 -29.539 1.00 70.56 329 PHE A N 1
ATOM 2520 C CA . PHE A 1 329 ? -5.874 16.661 -30.471 1.00 70.56 329 PHE A CA 1
ATOM 2521 C C . PHE A 1 329 ? -6.127 15.808 -31.722 1.00 70.56 329 PHE A C 1
ATOM 2523 O O . PHE A 1 329 ? -7.195 15.895 -32.329 1.00 70.56 329 PHE A O 1
ATOM 2530 N N . ASP A 1 330 ? -5.168 14.954 -32.085 1.00 75.25 330 ASP A N 1
ATOM 2531 C CA . ASP A 1 330 ? -5.275 13.976 -33.165 1.00 75.25 330 ASP A CA 1
ATOM 2532 C C . ASP A 1 330 ? -5.188 12.559 -32.581 1.00 75.25 330 ASP A C 1
ATOM 2534 O O . ASP A 1 330 ? -4.188 12.170 -31.986 1.00 75.25 330 ASP A O 1
ATOM 2538 N N . ARG A 1 331 ? -6.231 11.746 -32.785 1.00 67.12 331 ARG A N 1
ATOM 2539 C CA . ARG A 1 331 ? -6.276 10.357 -32.294 1.00 67.12 331 ARG A CA 1
ATOM 2540 C C . ARG A 1 331 ? -5.200 9.456 -32.908 1.00 67.12 331 ARG A C 1
ATOM 2542 O O . ARG A 1 331 ? -4.933 8.395 -32.361 1.00 67.12 331 ARG A O 1
ATOM 2549 N N . LYS A 1 332 ? -4.615 9.847 -34.046 1.00 72.38 332 LYS A N 1
ATOM 2550 C CA . LYS A 1 332 ? -3.524 9.121 -34.716 1.00 72.38 332 LYS A CA 1
ATOM 2551 C C . LYS A 1 332 ? -2.139 9.660 -34.352 1.00 72.38 332 LYS A C 1
ATOM 2553 O O . LYS A 1 332 ? -1.142 9.111 -34.815 1.00 72.38 332 LYS A O 1
ATOM 2558 N N . LYS A 1 333 ? -2.065 10.744 -33.575 1.00 67.81 333 LYS A N 1
ATOM 2559 C CA . LYS A 1 333 ? -0.816 11.359 -33.117 1.00 67.81 333 LYS A CA 1
ATOM 2560 C C . LYS A 1 333 ? -0.969 11.750 -31.659 1.00 67.81 333 LYS A C 1
ATOM 2562 O O . LYS A 1 333 ? -1.429 12.850 -31.359 1.00 67.81 333 LYS A O 1
ATOM 2567 N N . THR A 1 334 ? -0.562 10.858 -30.769 1.00 61.91 334 THR A N 1
ATOM 2568 C CA . THR A 1 334 ? -0.583 11.155 -29.343 1.00 61.91 334 THR A CA 1
ATOM 2569 C C . THR A 1 334 ? 0.289 12.389 -29.052 1.00 61.91 334 THR A C 1
ATOM 2571 O O . THR A 1 334 ? 1.427 12.525 -29.522 1.00 61.91 334 THR A O 1
ATOM 2574 N N . ASP A 1 335 ? -0.278 13.367 -28.349 1.00 61.34 335 ASP A N 1
ATOM 2575 C CA . ASP A 1 335 ? 0.443 14.530 -27.831 1.00 61.34 335 ASP A CA 1
ATOM 2576 C C . ASP A 1 335 ? 0.784 14.243 -26.379 1.00 61.34 335 ASP A C 1
ATOM 2578 O O . ASP A 1 335 ? 0.133 14.725 -25.460 1.00 61.34 335 ASP A O 1
ATOM 2582 N N . GLY A 1 336 ? 1.779 13.382 -26.194 1.00 54.97 336 GLY A N 1
ATOM 2583 C CA . GLY A 1 336 ? 1.815 12.552 -25.004 1.00 54.97 336 GLY A CA 1
ATOM 2584 C C . GLY A 1 336 ? 1.352 11.189 -25.439 1.00 54.97 336 GLY A C 1
ATOM 2585 O O . GLY A 1 336 ? 0.249 10.791 -25.018 1.00 54.97 336 GLY A O 1
#

Foldseek 3Di:
DQQQDPLAWEAEAPPDDWDWDDDPQKIKTKGFHDPPDDDTDHPVRNVVRVVVLQVQAPDRWDKDKDWPDKAQPDPVQQKIKTKMKMWTWHAGPVQWTKIKIWIKIWMFGDNDPVCVPVDHTTRYMYTGMMMMMTGGHDPDDDCCVVLCVVVPPPDDQVPDDPVGRDDDWAEKEWDQQLPPPDIWIWTADAQAFTFIWDQDPHHRTDTCCVVQPSCPVALLRRWRFQYKYWFPQVPPPHTKIKTQTAADPVLVVVLVVDDCVVDPPRPSSNSCSRHQGIWIWDRPHSNHTDTCCVVVVNSQVARFHDWDWDDPPPPPGTDTDTDHPDDDPDPVHDND

Radius of gyration: 30.89 Å; chains: 1; bounding box: 61×49×85 Å